Protein AF-0000000086155262 (afdb_homodimer)

Radius of gyration: 18.64 Å; Cα contacts (8 Å, |Δi|>4): 523; chains: 2; bounding box: 41×51×42 Å

Solvent-accessible surface area (backbone atoms only — not comparable to full-atom values): 15530 Å² total; per-residue (Å²): 62,36,26,36,41,38,32,23,39,84,77,38,20,50,75,43,76,45,72,49,31,71,72,58,50,71,67,54,46,50,51,48,52,52,50,52,36,52,50,43,66,73,68,49,72,56,64,44,75,50,79,75,46,81,91,37,71,77,35,39,32,35,34,39,60,44,80,48,29,36,42,35,43,30,17,24,84,76,31,45,65,69,54,48,49,55,51,48,54,52,48,46,55,50,47,36,62,60,28,72,68,38,51,35,68,69,38,43,50,68,31,31,59,36,47,54,44,34,53,57,58,34,43,43,88,21,32,81,41,92,58,56,65,67,57,37,53,62,56,28,36,70,38,60,55,70,83,119,65,36,27,34,42,38,32,24,40,85,82,42,25,50,74,42,78,46,72,50,31,70,72,59,50,71,68,54,47,51,53,48,52,53,50,53,36,50,52,43,65,71,69,50,68,58,63,44,74,51,77,75,44,79,92,37,71,76,35,38,34,36,34,39,61,43,81,48,30,35,41,35,43,30,18,24,83,75,32,48,66,68,55,48,49,54,51,49,52,52,48,48,55,50,48,35,60,62,28,71,68,38,52,36,69,70,37,44,51,69,32,30,59,46,47,54,44,35,54,56,60,34,44,43,88,21,33,83,42,92,59,56,66,69,57,39,53,50,54,43,57,47,28,51,42,67,79,122

pLDDT: mean 81.91, std 14.62, range [27.64, 96.5]

Secondary structure (DSSP, 8-state):
-EEEEEEE-TT--EEEEEE-SSPPPHHHHHHHHHHHHHHHHHTTS-SEEE---TTSTT-EEEEEEETTEEEEEEE-TTS-HHHHHHHHHHHHHHHHHHTTT--SHHHHHHTHHHHHHHHHHHEETTEE----HHHHHHHHS-B-----/-EEEEEEE-TT--EEEEEE-SSPPPHHHHHHHHHHHHHHHHHTTS-SEEE---GGGTT-EEEEEEETTEEEEEEE-TTS-HHHHHHHHHHHHHHHHHHTTT--SHHHHHHTHHHHHHHHHHHEETTEE----HHHHHHHHH--S----

Structure (mmCIF, N/CA/C/O backbone):
data_AF-0000000086155262-model_v1
#
loop_
_entity.id
_entity.type
_entity.pdbx_description
1 polymer 'Coatomer subunit zeta'
#
loop_
_atom_site.group_PDB
_atom_site.id
_atom_site.type_symbol
_atom_site.label_atom_id
_atom_site.label_alt_id
_atom_site.label_comp_id
_atom_site.label_asym_id
_atom_site.label_entity_id
_atom_site.label_seq_id
_atom_site.pdbx_PDB_ins_code
_atom_site.Cartn_x
_atom_site.Cartn_y
_atom_site.Cartn_z
_atom_site.occupancy
_atom_site.B_iso_or_equiv
_atom_site.auth_seq_id
_atom_site.auth_comp_id
_atom_site.auth_asym_id
_atom_site.auth_atom_id
_atom_site.pdbx_PDB_model_num
ATOM 1 N N . MET A 1 1 ? -3.311 17.062 -8.156 1 89.38 1 MET A N 1
ATOM 2 C CA . MET A 1 1 ? -3.256 15.648 -7.824 1 89.38 1 MET A CA 1
ATOM 3 C C . MET A 1 1 ? -2.611 15.438 -6.461 1 89.38 1 MET A C 1
ATOM 5 O O . MET A 1 1 ? -1.803 16.25 -6.016 1 89.38 1 MET A O 1
ATOM 9 N N . LEU A 1 2 ? -3.084 14.414 -5.805 1 91.94 2 LEU A N 1
ATOM 10 C CA . LEU A 1 2 ? -2.477 14.031 -4.531 1 91.94 2 LEU A CA 1
ATOM 11 C C . LEU A 1 2 ? -1.115 13.383 -4.758 1 91.94 2 LEU A C 1
ATOM 13 O O . LEU A 1 2 ? -0.952 12.57 -5.672 1 91.94 2 LEU A O 1
ATOM 17 N N . HIS A 1 3 ? -0.248 13.836 -3.951 1 91.25 3 HIS A N 1
ATOM 18 C CA . HIS A 1 3 ? 1.111 13.336 -4.109 1 91.25 3 HIS A CA 1
ATOM 19 C C . HIS A 1 3 ? 1.396 12.195 -3.137 1 91.25 3 HIS A C 1
ATOM 21 O O . HIS A 1 3 ? 1.878 11.141 -3.539 1 91.25 3 HIS A O 1
ATOM 27 N N . SER A 1 4 ? 1.096 12.508 -1.86 1 92.44 4 SER A N 1
ATOM 28 C CA . SER A 1 4 ? 1.526 11.484 -0.91 1 92.44 4 SER A CA 1
ATOM 29 C C . SER A 1 4 ? 0.771 11.602 0.409 1 92.44 4 SER A C 1
ATOM 31 O O . SER A 1 4 ? 0.263 12.68 0.745 1 92.44 4 SER A O 1
ATOM 33 N N . LEU A 1 5 ? 0.628 10.484 1.105 1 94.62 5 LEU A N 1
ATOM 34 C CA . LEU A 1 5 ? 0.21 10.359 2.498 1 94.62 5 LEU A CA 1
ATOM 35 C C . LEU A 1 5 ? 1.292 9.688 3.334 1 94.62 5 LEU A C 1
ATOM 37 O O . LEU A 1 5 ? 1.704 8.562 3.033 1 94.62 5 LEU A O 1
ATOM 41 N N . VAL A 1 6 ? 1.793 10.438 4.359 1 93.12 6 VAL A N 1
ATOM 42 C CA . VAL A 1 6 ? 2.857 9.898 5.199 1 93.12 6 VAL A CA 1
ATOM 43 C C . VAL A 1 6 ? 2.451 9.992 6.668 1 93.12 6 VAL A C 1
ATOM 45 O O . VAL A 1 6 ? 1.92 11.008 7.113 1 93.12 6 VAL A O 1
ATOM 48 N N . VAL A 1 7 ? 2.627 8.914 7.375 1 93.94 7 VAL A N 1
ATOM 49 C CA . VAL A 1 7 ? 2.342 8.875 8.805 1 93.94 7 VAL A CA 1
ATOM 50 C C . VAL A 1 7 ? 3.635 8.648 9.586 1 93.94 7 VAL A C 1
ATOM 52 O O . VAL A 1 7 ? 4.367 7.695 9.32 1 93.94 7 VAL A O 1
ATOM 55 N N . LEU A 1 8 ? 3.842 9.555 10.508 1 91.31 8 LEU A N 1
ATOM 56 C CA . LEU A 1 8 ? 5.027 9.484 11.359 1 91.31 8 LEU A CA 1
ATOM 57 C C . LEU A 1 8 ? 4.645 9.242 12.812 1 91.31 8 LEU A C 1
ATOM 59 O O . LEU A 1 8 ? 3.572 9.656 13.25 1 91.31 8 LEU A O 1
ATOM 63 N N . ASN A 1 9 ? 5.508 8.547 13.492 1 91 9 ASN A N 1
ATOM 64 C CA . ASN A 1 9 ? 5.344 8.5 14.938 1 91 9 ASN A CA 1
ATOM 65 C C . ASN A 1 9 ? 6.055 9.664 15.625 1 91 9 ASN A C 1
ATOM 67 O O . ASN A 1 9 ? 6.586 10.547 14.961 1 91 9 ASN A O 1
ATOM 71 N N . ASP A 1 10 ? 5.984 9.672 16.953 1 85.5 10 ASP A N 1
ATOM 72 C CA . ASP A 1 10 ? 6.535 10.781 17.734 1 85.5 10 ASP A CA 1
ATOM 73 C C . ASP A 1 10 ? 8.047 10.883 17.547 1 85.5 10 ASP A C 1
ATOM 75 O O . ASP A 1 10 ? 8.625 11.961 17.703 1 85.5 10 ASP A O 1
ATOM 79 N N . ASP A 1 11 ? 8.664 9.805 17.219 1 84.88 11 ASP A N 1
ATOM 80 C CA . ASP A 1 11 ? 10.102 9.781 17 1 84.88 11 ASP A CA 1
ATOM 81 C C . ASP A 1 11 ? 10.445 10.125 15.547 1 84.88 11 ASP A C 1
ATOM 83 O O . ASP A 1 11 ? 11.609 10.047 15.148 1 84.88 11 ASP A O 1
ATOM 87 N N . GLN A 1 12 ? 9.461 10.414 14.703 1 83.12 12 GLN A N 1
ATOM 88 C CA . GLN A 1 12 ? 9.586 10.867 13.32 1 83.12 12 GLN A CA 1
ATOM 89 C C . GLN A 1 12 ? 9.992 9.727 12.398 1 83.12 12 GLN A C 1
ATOM 91 O O . GLN A 1 12 ? 10.633 9.953 11.375 1 83.12 12 GLN A O 1
ATOM 96 N N . TYR A 1 13 ? 9.68 8.547 12.914 1 86.25 13 TYR A N 1
ATOM 97 C CA . TYR A 1 13 ? 9.805 7.402 12.016 1 86.25 13 TYR A CA 1
ATOM 98 C C . TYR A 1 13 ? 8.586 7.289 11.109 1 86.25 13 TYR A C 1
ATOM 100 O O . TYR A 1 13 ? 7.453 7.488 11.547 1 86.25 13 TYR A O 1
ATOM 108 N N . VAL A 1 14 ? 8.953 6.949 9.844 1 90.12 14 VAL A N 1
ATOM 109 C CA . VAL A 1 14 ? 7.863 6.762 8.891 1 90.12 14 VAL A CA 1
ATOM 110 C C . VAL A 1 14 ? 7.18 5.418 9.148 1 90.12 14 VAL A C 1
ATOM 112 O O . VAL A 1 14 ? 7.809 4.363 9.031 1 90.12 14 VAL A O 1
ATOM 115 N N . LEU A 1 15 ? 5.902 5.449 9.508 1 92.06 15 LEU A N 1
ATOM 116 C CA . LEU A 1 15 ? 5.145 4.23 9.766 1 92.06 15 LEU A CA 1
ATOM 117 C C . LEU A 1 15 ? 4.387 3.787 8.523 1 92.06 15 LEU A C 1
ATOM 119 O O . LEU A 1 15 ? 4.191 2.588 8.305 1 92.06 15 LEU A O 1
ATOM 123 N N . LEU A 1 16 ? 3.979 4.684 7.773 1 93.25 16 LEU A N 1
ATOM 124 C CA . LEU A 1 16 ? 3.199 4.449 6.566 1 93.25 16 LEU A CA 1
ATOM 125 C C . LEU A 1 16 ? 3.459 5.535 5.527 1 93.25 16 LEU A C 1
ATOM 127 O O . LEU A 1 16 ? 3.5 6.723 5.863 1 93.25 16 LEU A O 1
ATOM 131 N N . ALA A 1 17 ? 3.748 5.105 4.344 1 91.88 17 ALA A N 1
ATOM 132 C CA . ALA A 1 17 ? 3.93 6.047 3.242 1 91.88 17 ALA A CA 1
ATOM 133 C C . ALA A 1 17 ? 3.232 5.555 1.977 1 91.88 17 ALA A C 1
ATOM 135 O O . ALA A 1 17 ? 3.453 4.422 1.538 1 91.88 17 ALA A O 1
ATOM 136 N N . ARG A 1 18 ? 2.355 6.352 1.531 1 91.25 18 ARG A N 1
ATOM 137 C CA . ARG A 1 18 ? 1.71 6.09 0.249 1 91.25 18 ARG A CA 1
ATOM 138 C C . ARG A 1 18 ? 1.994 7.215 -0.744 1 91.25 18 ARG A C 1
ATOM 140 O O . ARG A 1 18 ? 1.817 8.391 -0.425 1 91.25 18 ARG A O 1
ATOM 147 N N . TYR A 1 19 ? 2.457 6.789 -1.881 1 89.38 19 TYR A N 1
ATOM 148 C CA . TYR A 1 19 ? 2.723 7.738 -2.959 1 89.38 19 TYR A CA 1
ATOM 149 C C . TYR A 1 19 ? 1.765 7.52 -4.121 1 89.38 19 TYR A C 1
ATOM 151 O O . TYR A 1 19 ? 1.661 6.41 -4.652 1 89.38 19 TYR A O 1
ATOM 159 N N . PHE A 1 20 ? 1.124 8.602 -4.598 1 89.38 20 PHE A N 1
ATOM 160 C CA . PHE A 1 20 ? 0.053 8.484 -5.582 1 89.38 20 PHE A CA 1
ATOM 161 C C . PHE A 1 20 ? 0.509 8.992 -6.945 1 89.38 20 PHE A C 1
ATOM 163 O O . PHE A 1 20 ? 0.807 8.203 -7.84 1 89.38 20 PHE A O 1
ATOM 170 N N . GLN A 1 21 ? 0.527 10.281 -7.141 1 82.38 21 GLN A N 1
ATOM 171 C CA . GLN A 1 21 ? 0.986 10.836 -8.414 1 82.38 21 GLN A CA 1
ATOM 172 C C . GLN A 1 21 ? 1.817 12.102 -8.195 1 82.38 21 GLN A C 1
ATOM 174 O O . GLN A 1 21 ? 1.448 12.961 -7.391 1 82.38 21 GLN A O 1
ATOM 179 N N . PRO A 1 22 ? 2.76 12.219 -8.82 1 80.88 22 PRO A N 1
ATOM 180 C CA . PRO A 1 22 ? 3.432 11.25 -9.688 1 80.88 22 PRO A CA 1
ATOM 181 C C . PRO A 1 22 ? 4.129 10.133 -8.906 1 80.88 22 PRO A C 1
ATOM 183 O O . PRO A 1 22 ? 4.461 10.32 -7.73 1 80.88 22 PRO A O 1
ATOM 186 N N . GLN A 1 23 ? 4.309 9.008 -9.539 1 80.88 23 GLN A N 1
ATOM 187 C CA . GLN A 1 23 ? 5.094 7.945 -8.922 1 80.88 23 GLN A CA 1
ATOM 188 C C . GLN A 1 23 ? 6.559 8.344 -8.797 1 80.88 23 GLN A C 1
ATOM 190 O O . GLN A 1 23 ? 7.145 8.891 -9.734 1 80.88 23 GLN A O 1
ATOM 195 N N . LEU A 1 24 ? 7.125 8.133 -7.641 1 81.5 24 LEU A N 1
ATOM 196 C CA . LEU A 1 24 ? 8.508 8.508 -7.359 1 81.5 24 LEU A CA 1
ATOM 197 C C . LEU A 1 24 ? 9.43 7.301 -7.461 1 81.5 24 LEU A C 1
ATOM 199 O O . LEU A 1 24 ? 8.992 6.164 -7.266 1 81.5 24 LEU A O 1
ATOM 203 N N . THR A 1 25 ? 10.594 7.672 -7.84 1 83.88 25 THR A N 1
ATOM 204 C CA . THR A 1 25 ? 11.625 6.648 -7.703 1 83.88 25 THR A CA 1
ATOM 205 C C . THR A 1 25 ? 11.906 6.355 -6.234 1 83.88 25 THR A C 1
ATOM 207 O O . THR A 1 25 ? 11.523 7.133 -5.355 1 83.88 25 THR A O 1
ATOM 210 N N . LEU A 1 26 ? 12.547 5.25 -6.02 1 81.25 26 LEU A N 1
ATOM 211 C CA . LEU A 1 26 ? 12.875 4.871 -4.648 1 81.25 26 LEU A CA 1
ATOM 212 C C . LEU A 1 26 ? 13.75 5.93 -3.986 1 81.25 26 LEU A C 1
ATOM 214 O O . LEU A 1 26 ? 13.531 6.289 -2.828 1 81.25 26 LEU A O 1
ATOM 218 N N . ASP A 1 27 ? 14.656 6.398 -4.801 1 82.38 27 ASP A N 1
ATOM 219 C CA . ASP A 1 27 ? 15.555 7.422 -4.273 1 82.38 27 ASP A CA 1
ATOM 220 C C . ASP A 1 27 ? 14.789 8.703 -3.943 1 82.38 27 ASP A C 1
ATOM 222 O O . ASP A 1 27 ? 15.008 9.312 -2.895 1 82.38 27 ASP A O 1
ATOM 226 N N . ALA A 1 28 ? 13.906 9.078 -4.781 1 84.19 28 ALA A N 1
ATOM 227 C CA . ALA A 1 28 ? 13.109 10.289 -4.574 1 84.19 28 ALA A CA 1
ATOM 228 C C . ALA A 1 28 ? 12.188 10.133 -3.367 1 84.19 28 ALA A C 1
ATOM 230 O O . ALA A 1 28 ? 11.969 11.094 -2.621 1 84.19 28 ALA A O 1
ATOM 231 N N . ARG A 1 29 ? 11.656 8.93 -3.197 1 84.56 29 ARG A N 1
ATOM 232 C CA . ARG A 1 29 ? 10.805 8.648 -2.045 1 84.56 29 ARG A CA 1
ATOM 233 C C . ARG A 1 29 ? 11.578 8.828 -0.74 1 84.56 29 ARG A C 1
ATOM 235 O O . ARG A 1 29 ? 11.086 9.469 0.191 1 84.56 29 ARG A O 1
ATOM 242 N N . ARG A 1 30 ? 12.734 8.352 -0.757 1 82.62 30 ARG A N 1
ATOM 243 C CA . ARG A 1 30 ? 13.562 8.414 0.442 1 82.62 30 ARG A CA 1
ATOM 244 C C . ARG A 1 30 ? 13.945 9.859 0.766 1 82.62 30 ARG A C 1
ATOM 246 O O . ARG A 1 30 ? 13.938 10.258 1.931 1 82.62 30 ARG A O 1
ATOM 253 N N . GLN A 1 31 ? 14.289 10.531 -0.228 1 84.81 31 GLN A N 1
ATOM 254 C CA . GLN A 1 31 ? 14.625 11.938 -0.043 1 84.81 31 GLN A CA 1
ATOM 255 C C . GLN A 1 31 ? 13.43 12.727 0.483 1 84.81 31 GLN A C 1
ATOM 257 O O . GLN A 1 31 ? 13.578 13.562 1.38 1 84.81 31 GLN A O 1
ATOM 262 N N . PHE A 1 32 ? 12.359 12.391 -0.074 1 85.88 32 PHE A N 1
ATOM 263 C CA . PHE A 1 32 ? 11.141 13.078 0.337 1 85.88 32 PHE A CA 1
ATOM 264 C C . PHE A 1 32 ? 10.82 12.781 1.799 1 85.88 32 PHE A C 1
ATOM 266 O O . PHE A 1 32 ? 10.555 13.703 2.576 1 85.88 32 PHE A O 1
ATOM 273 N N . GLU A 1 33 ? 10.891 11.57 2.203 1 84.75 33 GLU A N 1
ATOM 274 C CA . GLU A 1 33 ? 10.594 11.156 3.572 1 84.75 33 GLU A CA 1
ATOM 275 C C . GLU A 1 33 ? 11.57 11.789 4.562 1 84.75 33 GLU A C 1
ATOM 277 O O . GLU A 1 33 ? 11.164 12.242 5.637 1 84.75 33 GLU A O 1
ATOM 282 N N . THR A 1 34 ? 12.773 11.773 4.152 1 82.25 34 THR A N 1
ATOM 283 C CA . THR A 1 34 ? 13.805 12.375 4.992 1 82.25 34 THR A CA 1
ATOM 284 C C . THR A 1 34 ? 13.547 13.867 5.188 1 82.25 34 THR A C 1
ATOM 286 O O . THR A 1 34 ? 13.672 14.383 6.297 1 82.25 34 THR A O 1
ATOM 289 N N . HIS A 1 35 ? 13.18 14.484 4.191 1 83.62 35 HIS A N 1
ATOM 290 C CA . HIS A 1 35 ? 12.891 15.914 4.254 1 83.62 35 HIS A CA 1
ATOM 291 C C . HIS A 1 35 ? 11.672 16.188 5.125 1 83.62 35 HIS A C 1
ATOM 293 O O . HIS A 1 35 ? 11.672 17.125 5.926 1 83.62 35 HIS A O 1
ATOM 299 N N . LEU A 1 36 ? 10.648 15.367 4.992 1 82.62 36 LEU A N 1
ATOM 300 C CA . LEU A 1 36 ? 9.438 15.531 5.797 1 82.62 36 LEU A CA 1
ATOM 301 C C . LEU A 1 36 ? 9.75 15.367 7.281 1 82.62 36 LEU A C 1
ATOM 303 O O . LEU A 1 36 ? 9.289 16.156 8.109 1 82.62 36 LEU A O 1
ATOM 307 N N . ALA A 1 37 ? 10.555 14.391 7.566 1 80.56 37 ALA A N 1
ATOM 308 C CA . ALA A 1 37 ? 10.93 14.141 8.953 1 80.56 37 ALA A CA 1
ATOM 309 C C . ALA A 1 37 ? 11.703 15.328 9.531 1 80.56 37 ALA A C 1
ATOM 311 O O . ALA A 1 37 ? 11.477 15.734 10.672 1 80.56 37 ALA A O 1
ATOM 312 N N . ARG A 1 38 ? 12.539 15.836 8.734 1 80 38 ARG A N 1
ATOM 313 C CA . ARG A 1 38 ? 13.352 16.969 9.156 1 80 38 ARG A CA 1
ATOM 314 C C . ARG A 1 38 ? 12.477 18.188 9.43 1 80 38 ARG A C 1
ATOM 316 O O . ARG A 1 38 ? 12.648 18.875 10.453 1 80 38 ARG A O 1
ATOM 323 N N . VAL A 1 39 ? 11.594 18.453 8.594 1 78.88 39 VAL A N 1
ATOM 324 C CA . VAL A 1 39 ? 10.719 19.609 8.711 1 78.88 39 VAL A CA 1
ATOM 325 C C . VAL A 1 39 ? 9.836 19.469 9.953 1 7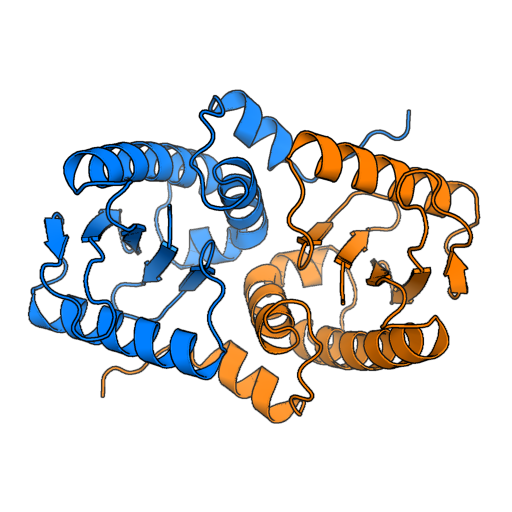8.88 39 VAL A C 1
ATOM 327 O O . VAL A 1 39 ? 9.594 20.453 10.664 1 78.88 39 VAL A O 1
ATOM 330 N N . CYS A 1 40 ? 9.352 18.297 10.203 1 80.62 40 CYS A N 1
ATOM 331 C CA . CYS A 1 40 ? 8.477 18.047 11.344 1 80.62 40 CYS A CA 1
ATOM 332 C C . CYS A 1 40 ? 9.25 18.172 12.656 1 80.62 40 CYS A C 1
ATOM 334 O O . CYS A 1 40 ? 8.688 18.578 13.672 1 80.62 40 CYS A O 1
ATOM 336 N N . THR A 1 41 ? 10.492 17.797 12.57 1 77.75 41 THR A N 1
ATOM 337 C CA . THR A 1 41 ? 11.336 17.922 13.758 1 77.75 41 THR A CA 1
ATOM 338 C C . THR A 1 41 ? 11.617 19.391 14.062 1 77.75 41 THR A C 1
ATOM 340 O O . THR A 1 41 ? 11.641 19.797 15.227 1 77.75 41 THR A O 1
ATOM 343 N N . GLN A 1 42 ? 11.812 20.188 13.062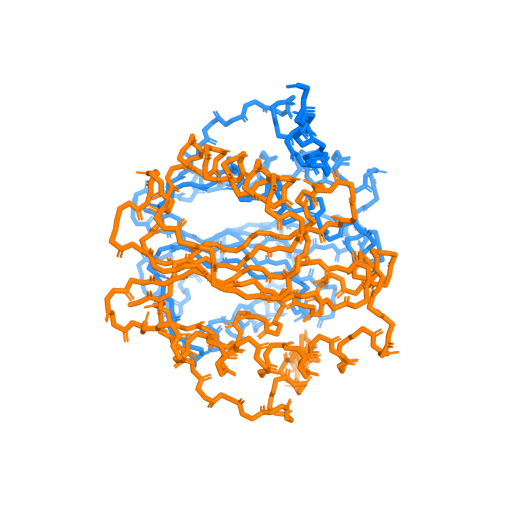 1 76.12 42 GLN A N 1
ATOM 344 C CA . GLN A 1 42 ? 12.203 21.578 13.211 1 76.12 42 GLN A CA 1
ATOM 345 C C . GLN A 1 42 ? 11.008 22.453 13.578 1 76.12 42 GLN A C 1
ATOM 347 O O . GLN A 1 42 ? 11.141 23.391 14.375 1 76.12 42 GLN A O 1
ATOM 352 N N . HIS A 1 43 ? 9.883 22.297 12.938 1 69.75 43 HIS A N 1
ATOM 353 C CA . HIS A 1 43 ? 8.75 23.188 13.117 1 69.75 43 HIS A CA 1
ATOM 354 C C . HIS A 1 43 ? 7.836 22.703 14.234 1 69.75 43 HIS A C 1
ATOM 356 O O . HIS A 1 43 ? 6.809 23.312 14.523 1 69.75 43 HIS A O 1
ATOM 362 N N . GLY A 1 44 ? 8.281 21.859 15.016 1 58.59 44 GLY A N 1
ATOM 363 C CA . GLY A 1 44 ? 7.547 21.453 16.203 1 58.59 44 GLY A CA 1
ATOM 364 C C . GLY A 1 44 ? 6.195 20.844 15.891 1 58.59 44 GLY A C 1
ATOM 365 O O . GLY A 1 44 ? 5.227 21.562 15.625 1 58.59 44 GLY A O 1
ATOM 366 N N . GLY A 1 45 ? 6.02 19.609 15.688 1 58.44 45 GLY A N 1
ATOM 367 C CA . GLY A 1 45 ? 4.938 18.641 15.672 1 58.44 45 GLY A CA 1
ATOM 368 C C . GLY A 1 45 ? 3.57 19.266 15.516 1 58.44 45 GLY A C 1
ATOM 369 O O . GLY A 1 45 ? 2.549 18.625 15.781 1 58.44 45 GLY A O 1
ATOM 370 N N . GLY A 1 46 ? 3.461 20.609 15.352 1 62.16 46 GLY A N 1
ATOM 371 C CA . GLY A 1 46 ? 2.115 21.172 15.367 1 62.16 46 GLY A CA 1
ATOM 372 C C . GLY A 1 46 ? 1.321 20.844 14.117 1 62.16 46 GLY A C 1
ATOM 373 O O . GLY A 1 46 ? 1.799 20.125 13.242 1 62.16 46 GLY A O 1
ATOM 374 N N . SER A 1 47 ? -0.008 20.922 14.281 1 68.38 47 SER A N 1
ATOM 375 C CA . SER A 1 47 ? -0.939 20.875 13.156 1 68.38 47 SER A CA 1
ATOM 376 C C . SER A 1 47 ? -0.841 22.141 12.312 1 68.38 47 SER A C 1
ATOM 378 O O . SER A 1 47 ? -0.589 23.234 12.844 1 68.38 47 SER A O 1
ATOM 380 N N . GLY A 1 48 ? -0.687 21.984 11.07 1 76.69 48 GLY A N 1
ATOM 381 C CA . GLY A 1 48 ? -0.674 23.141 10.188 1 76.69 48 GLY A CA 1
ATOM 382 C C . GLY A 1 48 ? -0.082 22.844 8.82 1 76.69 48 GLY A C 1
ATOM 383 O O . GLY A 1 48 ? -0.154 21.719 8.344 1 76.69 48 GLY A O 1
ATOM 384 N N . VAL A 1 49 ? 0.256 23.969 8.094 1 69.81 49 VAL A N 1
ATOM 385 C CA . VAL A 1 49 ? 0.806 23.906 6.738 1 69.81 49 VAL A CA 1
ATOM 386 C C . VAL A 1 49 ? 2.332 23.922 6.801 1 69.81 49 VAL A C 1
ATOM 388 O O . VAL A 1 49 ? 2.924 24.672 7.578 1 69.81 49 VAL A O 1
ATOM 391 N N . VAL A 1 50 ? 2.863 22.828 6.23 1 67.31 50 VAL A N 1
ATOM 392 C CA . VAL A 1 50 ? 4.312 22.828 6.078 1 67.31 50 VAL A CA 1
ATOM 393 C C . VAL A 1 50 ? 4.699 23.547 4.785 1 67.31 50 VAL A C 1
ATOM 395 O O . VAL A 1 50 ? 4.312 23.125 3.695 1 67.31 50 VAL A O 1
ATOM 398 N N . ASP A 1 51 ? 5.008 24.781 4.902 1 60.03 51 ASP A N 1
ATOM 399 C CA . ASP A 1 51 ? 5.414 25.578 3.754 1 60.03 51 ASP A CA 1
ATOM 400 C C . ASP A 1 51 ? 6.805 25.188 3.27 1 60.03 51 ASP A C 1
ATOM 402 O O . ASP A 1 51 ? 7.688 24.875 4.074 1 60.03 51 ASP A O 1
ATOM 406 N N . GLN A 1 52 ? 6.953 25.172 1.762 1 57.47 52 GLN A N 1
ATOM 407 C CA . GLN A 1 52 ? 8.172 25.203 0.965 1 57.47 52 GLN A CA 1
ATOM 408 C C . GLN A 1 52 ? 8.977 23.922 1.137 1 57.47 52 GLN A C 1
ATOM 410 O O . GLN A 1 52 ? 9.992 23.906 1.835 1 57.47 52 GLN A O 1
ATOM 415 N N . LEU A 1 53 ? 8.438 22.688 0.961 1 61.34 53 LEU A N 1
ATOM 416 C CA . LEU A 1 53 ? 9.375 21.562 0.877 1 61.34 53 LEU A CA 1
ATOM 417 C C . LEU A 1 53 ? 10.328 21.734 -0.294 1 61.34 53 LEU A C 1
ATOM 419 O O . LEU A 1 53 ? 9.898 21.984 -1.424 1 61.34 53 LEU A O 1
ATOM 423 N N . LEU A 1 54 ? 11.562 21.984 -0.007 1 56.66 54 LEU A N 1
ATOM 424 C CA . LEU A 1 54 ? 12.586 22.219 -1.019 1 56.66 54 LEU A CA 1
ATOM 425 C C . LEU A 1 54 ? 12.492 21.188 -2.133 1 56.66 54 LEU A C 1
ATOM 427 O O . LEU A 1 54 ? 12.68 21.5 -3.307 1 56.66 54 LEU A O 1
ATOM 431 N N . CYS A 1 55 ? 12.305 19.969 -1.775 1 56.31 55 CYS A N 1
ATOM 432 C CA . CYS A 1 55 ? 12.367 18.875 -2.73 1 56.31 55 CYS A CA 1
ATOM 433 C C . CYS A 1 55 ? 11.07 18.766 -3.525 1 56.31 55 CYS A C 1
ATOM 435 O O . CYS A 1 55 ? 10.992 18.016 -4.492 1 56.31 55 CYS A O 1
ATOM 437 N N . CYS A 1 56 ? 10.164 19.5 -3.098 1 63.66 56 CYS A N 1
ATOM 438 C CA . CYS A 1 56 ? 8.844 19.406 -3.711 1 63.66 56 CYS A CA 1
ATOM 439 C C . CYS A 1 56 ? 8.312 20.781 -4.074 1 63.66 56 CYS A C 1
ATOM 441 O O . CYS A 1 56 ? 7.328 21.25 -3.498 1 63.66 56 CYS A O 1
ATOM 443 N N . GLU A 1 57 ? 9.055 21.219 -4.926 1 66.94 57 GLU A N 1
ATOM 444 C CA . GLU A 1 57 ? 8.594 22.547 -5.352 1 66.94 57 GLU A CA 1
ATOM 445 C C . GLU A 1 57 ? 7.172 22.484 -5.895 1 66.94 57 GLU A C 1
ATOM 447 O O . GLU A 1 57 ? 6.77 21.469 -6.48 1 66.94 57 GLU A O 1
ATOM 452 N N . ASN A 1 58 ? 6.414 23.344 -5.57 1 75.25 58 ASN A N 1
ATOM 453 C CA . ASN A 1 58 ? 5.059 23.547 -6.074 1 75.25 58 ASN A CA 1
ATOM 454 C C . ASN A 1 58 ? 4.082 22.531 -5.469 1 75.25 58 ASN A C 1
ATOM 456 O O . ASN A 1 58 ? 3.145 22.094 -6.137 1 75.25 58 ASN A O 1
ATOM 460 N N . GLN A 1 59 ? 4.57 22.016 -4.32 1 81.5 59 GLN A N 1
ATOM 461 C CA . GLN A 1 59 ? 3.654 21.141 -3.613 1 81.5 59 GLN A CA 1
ATOM 462 C C . GLN A 1 59 ? 3.264 21.719 -2.256 1 81.5 59 GLN A C 1
ATOM 464 O O . GLN A 1 59 ? 4.051 22.422 -1.63 1 81.5 59 GLN A O 1
ATOM 469 N N . PHE A 1 60 ? 2.047 21.562 -1.959 1 87.12 60 PHE A N 1
ATOM 470 C CA . PHE A 1 60 ? 1.577 21.891 -0.617 1 87.12 60 PHE A CA 1
ATOM 471 C C . PHE A 1 60 ? 1.613 20.672 0.283 1 87.12 60 PHE A C 1
ATOM 473 O O . PHE A 1 60 ? 1.295 19.562 -0.155 1 87.12 60 PHE A O 1
ATOM 480 N N . VAL A 1 61 ? 2.066 20.891 1.511 1 90.38 61 VAL A N 1
ATOM 481 C CA . VAL A 1 61 ? 2.059 19.812 2.498 1 90.38 61 VAL A CA 1
ATOM 482 C C . VAL A 1 61 ? 1.329 20.266 3.758 1 90.38 61 VAL A C 1
ATOM 484 O O . VAL A 1 61 ? 1.659 21.312 4.328 1 90.38 61 VAL A O 1
ATOM 487 N N . VAL A 1 62 ? 0.35 19.578 4.145 1 91.44 62 VAL A N 1
ATOM 488 C CA . VAL A 1 62 ? -0.365 19.859 5.383 1 91.44 62 VAL A CA 1
ATOM 489 C C . VAL A 1 62 ? -0.104 18.75 6.395 1 91.44 62 VAL A C 1
ATOM 491 O O . VAL A 1 62 ? -0.006 17.562 6.027 1 91.44 62 VAL A O 1
ATOM 494 N N . VAL A 1 63 ? -0.013 19.141 7.605 1 92.19 63 VAL A N 1
ATOM 495 C CA . VAL A 1 63 ? 0.314 18.203 8.672 1 92.19 63 VAL A CA 1
ATOM 496 C C . VAL A 1 63 ? -0.721 18.297 9.789 1 92.19 63 VAL A C 1
ATOM 498 O O . VAL A 1 63 ? -1.193 19.391 10.109 1 92.19 63 VAL A O 1
ATOM 501 N N . ARG A 1 64 ? -1.063 17.141 10.352 1 92 64 ARG A N 1
ATOM 502 C CA . ARG A 1 64 ? -1.983 17.094 11.477 1 92 64 ARG A CA 1
ATOM 503 C C . ARG A 1 64 ? -1.517 16.078 12.516 1 92 64 ARG A C 1
ATOM 505 O O . ARG A 1 64 ? -1.166 14.945 12.18 1 92 64 ARG A O 1
ATOM 512 N N . GLN A 1 65 ? -1.519 16.594 13.719 1 92.56 65 GLN A N 1
ATOM 513 C CA . GLN A 1 65 ? -1.263 15.688 14.844 1 92.56 65 GLN A CA 1
ATOM 514 C C . GLN A 1 65 ? -2.52 14.906 15.219 1 92.56 65 GLN A C 1
ATOM 516 O O . GLN A 1 65 ? -3.578 15.5 15.445 1 92.56 65 GLN A O 1
ATOM 521 N N . MET A 1 66 ? -2.402 13.539 15.266 1 94 66 MET A N 1
ATOM 522 C CA . MET A 1 66 ? -3.484 12.641 15.648 1 94 66 MET A CA 1
ATOM 523 C C . MET A 1 66 ? -3.027 11.664 16.719 1 94 66 MET A C 1
ATOM 525 O O . MET A 1 66 ? -2.498 10.594 16.422 1 94 66 MET A O 1
ATOM 529 N N . GLY A 1 67 ? -3.275 11.984 17.984 1 93.5 67 GLY A N 1
ATOM 530 C CA . GLY A 1 67 ? -2.674 11.18 19.031 1 93.5 67 GLY A CA 1
ATOM 531 C C . GLY A 1 67 ? -1.158 11.156 18.984 1 93.5 67 GLY A C 1
ATOM 532 O O . GLY A 1 67 ? -0.516 12.203 18.953 1 93.5 67 GLY A O 1
ATOM 533 N N . GLU A 1 68 ? -0.616 9.984 18.859 1 92.5 68 GLU A N 1
ATOM 534 C CA . GLU A 1 68 ? 0.835 9.844 18.781 1 92.5 68 GLU A CA 1
ATOM 535 C C . GLU A 1 68 ? 1.318 9.906 17.344 1 92.5 68 GLU A C 1
ATOM 537 O O . GLU A 1 68 ? 2.521 9.844 17.078 1 92.5 68 GLU A O 1
ATOM 542 N N . LEU A 1 69 ? 0.39 10.047 16.469 1 94.31 69 LEU A N 1
ATOM 543 C CA . LEU A 1 69 ? 0.734 9.977 15.062 1 94.31 69 LEU A CA 1
ATOM 544 C C . LEU A 1 69 ? 0.701 11.359 14.422 1 94.31 69 LEU A C 1
ATOM 546 O O . LEU A 1 69 ? -0.152 12.18 14.758 1 94.31 69 LEU A O 1
ATOM 550 N N . ARG A 1 70 ? 1.627 11.578 13.602 1 92.88 70 ARG A N 1
ATOM 551 C CA . ARG A 1 70 ? 1.615 12.75 12.734 1 92.88 70 ARG A CA 1
ATOM 552 C C . ARG A 1 70 ? 1.316 12.359 11.289 1 92.88 70 ARG A C 1
ATOM 554 O O . ARG A 1 70 ? 2.002 11.516 10.711 1 92.88 70 ARG A O 1
ATOM 561 N N . VAL A 1 71 ? 0.285 12.953 10.734 1 94.62 71 VAL A N 1
ATOM 562 C CA . VAL A 1 71 ? -0.149 12.586 9.391 1 94.62 71 VAL A CA 1
ATOM 563 C C . VAL A 1 71 ? 0.076 13.758 8.438 1 94.62 71 VAL A C 1
ATOM 565 O O . VAL A 1 71 ? -0.347 14.883 8.719 1 94.62 71 VAL A O 1
ATOM 568 N N . LEU A 1 72 ? 0.827 13.469 7.398 1 93.19 72 LEU A N 1
ATOM 569 C CA . LEU A 1 72 ? 1.148 14.477 6.398 1 93.19 72 LEU A CA 1
ATOM 570 C C . LEU A 1 72 ? 0.492 14.141 5.062 1 93.19 72 LEU A C 1
ATOM 572 O O . LEU A 1 72 ? 0.537 12.992 4.613 1 93.19 72 LEU A O 1
ATOM 576 N N . LEU A 1 73 ? -0.137 15.086 4.477 1 93.5 73 LEU A N 1
ATOM 577 C CA . LEU A 1 73 ? -0.748 14.977 3.158 1 93.5 73 LEU A CA 1
ATOM 578 C C . LEU A 1 73 ? -0.182 16.031 2.209 1 93.5 73 LEU A C 1
ATOM 580 O O . LEU A 1 73 ? -0.115 17.219 2.553 1 93.5 73 LEU A O 1
ATOM 584 N N . ALA A 1 74 ? 0.289 15.523 1.078 1 91.81 74 ALA A N 1
ATOM 585 C CA . ALA A 1 74 ? 0.905 16.438 0.113 1 91.81 74 ALA A CA 1
ATOM 586 C C . ALA A 1 74 ? 0.176 16.391 -1.227 1 91.81 74 ALA A C 1
ATOM 588 O O . ALA A 1 74 ? -0.25 15.32 -1.671 1 91.81 74 ALA A O 1
ATOM 589 N N . GLY A 1 75 ? -0.023 17.516 -1.853 1 91.19 75 GLY A N 1
ATOM 590 C CA . GLY A 1 75 ? -0.636 17.641 -3.166 1 91.19 75 GLY A CA 1
ATOM 591 C C . GLY A 1 75 ? -0.109 18.812 -3.963 1 91.19 75 GLY A C 1
ATOM 592 O O . GLY A 1 75 ? 0.629 19.641 -3.434 1 91.19 75 GLY A O 1
ATOM 593 N N . ASN A 1 76 ? -0.361 18.781 -5.207 1 86.44 76 ASN A N 1
ATOM 594 C CA . ASN A 1 76 ? 0.087 19.875 -6.074 1 86.44 76 ASN A CA 1
ATOM 595 C C . ASN A 1 76 ? -0.989 20.938 -6.23 1 86.44 76 ASN A C 1
ATOM 597 O O . ASN A 1 76 ? -1.881 21.062 -5.387 1 86.44 76 ASN A O 1
ATOM 601 N N . ASP A 1 77 ? -0.874 21.672 -7.371 1 80 77 ASP A N 1
ATOM 602 C CA . ASP A 1 77 ? -1.672 22.875 -7.547 1 80 77 ASP A CA 1
ATOM 603 C C . ASP A 1 77 ? -3.158 22.547 -7.652 1 80 77 ASP A C 1
ATOM 605 O O . ASP A 1 77 ? -4.012 23.406 -7.418 1 80 77 ASP A O 1
ATOM 609 N N . GLU A 1 78 ? -3.51 21.406 -7.902 1 87.69 78 GLU A N 1
ATOM 610 C CA . GLU A 1 78 ? -4.922 21.031 -7.973 1 87.69 78 GLU A CA 1
ATOM 611 C C . GLU A 1 78 ? -5.535 20.938 -6.578 1 87.69 78 GLU A C 1
ATOM 613 O O . GLU A 1 78 ? -6.758 21 -6.43 1 87.69 78 GLU A O 1
ATOM 618 N N . TYR A 1 79 ? -4.637 20.703 -5.668 1 88.44 79 TYR A N 1
ATOM 619 C CA . TYR A 1 79 ? -5.074 20.594 -4.281 1 88.44 79 TYR A CA 1
ATOM 620 C C . TYR A 1 79 ? -4.375 21.625 -3.41 1 88.44 79 TYR A C 1
ATOM 622 O O . TYR A 1 79 ? -3.223 21.438 -3.014 1 88.44 79 TYR A O 1
ATOM 630 N N . ASP A 1 80 ? -5.145 22.688 -3.15 1 86.44 80 ASP A N 1
ATOM 631 C CA . ASP A 1 80 ? -4.535 23.734 -2.328 1 86.44 80 ASP A CA 1
ATOM 632 C C . ASP A 1 80 ? -4.531 23.344 -0.854 1 86.44 80 ASP A C 1
ATOM 634 O O . ASP A 1 80 ? -5.016 22.266 -0.494 1 86.44 80 ASP A O 1
ATOM 638 N N . GLU A 1 81 ? -4.066 24.203 -0.11 1 87.06 81 GLU A N 1
ATOM 639 C CA . GLU A 1 81 ? -3.879 23.938 1.313 1 87.06 81 GLU A CA 1
ATOM 640 C C . GLU A 1 81 ? -5.211 23.656 2.006 1 87.06 81 GLU A C 1
ATOM 642 O O . GLU A 1 81 ? -5.305 22.766 2.84 1 87.06 81 GLU A O 1
ATOM 647 N N . LEU A 1 82 ? -6.16 24.438 1.641 1 88.69 82 LEU A N 1
ATOM 648 C CA . LEU A 1 82 ? -7.465 24.297 2.275 1 88.69 82 LEU A CA 1
ATOM 649 C C . LEU A 1 82 ? -8.078 22.922 1.962 1 88.69 82 LEU A C 1
ATOM 651 O O . LEU A 1 82 ? -8.57 22.25 2.859 1 88.69 82 LEU A O 1
ATOM 655 N N . LEU A 1 83 ? -7.992 22.531 0.752 1 90.69 83 LEU A N 1
ATOM 656 C CA . LEU A 1 83 ? -8.539 21.25 0.329 1 90.69 83 LEU A CA 1
ATOM 657 C C . LEU A 1 83 ? -7.797 20.094 0.988 1 90.69 83 LEU A C 1
ATOM 659 O O . LEU A 1 83 ? -8.414 19.125 1.438 1 90.69 83 LEU A O 1
ATOM 663 N N . LEU A 1 84 ? -6.57 20.203 1.067 1 92.31 84 LEU A N 1
ATOM 664 C CA . LEU A 1 84 ? -5.77 19.172 1.709 1 92.31 84 LEU A CA 1
ATOM 665 C C . LEU A 1 84 ? -6.129 19.031 3.186 1 92.31 84 LEU A C 1
ATOM 667 O O . LEU A 1 84 ? -6.176 17.922 3.723 1 92.31 84 LEU A O 1
ATOM 671 N N . THR A 1 85 ? -6.402 20.172 3.773 1 92.12 85 THR A N 1
ATOM 672 C CA . THR A 1 85 ? -6.785 20.172 5.18 1 92.12 85 THR A CA 1
ATOM 673 C C . THR A 1 85 ? -8.117 19.453 5.371 1 92.12 85 THR A C 1
ATOM 675 O O . THR A 1 85 ? -8.289 18.688 6.324 1 92.12 85 THR A O 1
ATOM 678 N N . GLU A 1 86 ? -9.008 19.672 4.473 1 92 86 GLU A N 1
ATOM 679 C CA . GLU A 1 86 ? -10.297 18.984 4.531 1 92 86 GLU A CA 1
ATOM 680 C C . GLU A 1 86 ? -10.133 17.484 4.32 1 92 86 GLU A C 1
ATOM 682 O O . GLU A 1 86 ? -10.797 16.688 4.984 1 92 86 GLU A O 1
ATOM 687 N N . MET A 1 87 ? -9.297 17.141 3.42 1 92.69 87 MET A N 1
ATOM 688 C CA . MET A 1 87 ? -9.023 15.727 3.156 1 92.69 87 MET A CA 1
ATOM 689 C C . MET A 1 87 ? -8.383 15.062 4.367 1 92.69 87 MET A C 1
ATOM 691 O O . MET A 1 87 ? -8.711 13.922 4.699 1 92.69 87 MET A O 1
ATOM 695 N N . LEU A 1 88 ? -7.527 15.789 5.008 1 93 88 LEU A N 1
ATOM 696 C CA . LEU A 1 88 ? -6.863 15.25 6.191 1 93 88 LEU A CA 1
ATOM 697 C C . LEU A 1 88 ? -7.867 15.023 7.32 1 93 88 LEU A C 1
ATOM 699 O O . LEU A 1 88 ? -7.727 14.078 8.094 1 93 88 LEU A O 1
ATOM 70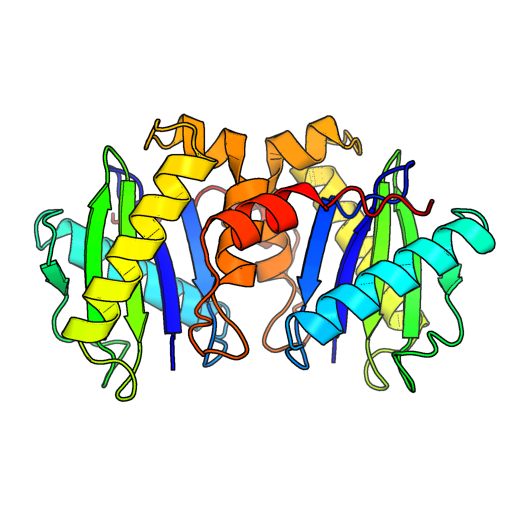3 N N . ALA A 1 89 ? -8.867 15.906 7.371 1 92.44 89 ALA A N 1
ATOM 704 C CA . ALA A 1 89 ? -9.922 15.719 8.367 1 92.44 89 ALA A CA 1
ATOM 705 C C . ALA A 1 89 ? -10.695 14.422 8.109 1 92.44 89 ALA A C 1
ATOM 707 O O . ALA A 1 89 ? -11.047 13.711 9.047 1 92.44 89 ALA A O 1
ATOM 708 N N . LEU A 1 90 ? -10.938 14.141 6.871 1 91.56 90 LEU A N 1
ATOM 709 C CA . LEU A 1 90 ? -11.617 12.898 6.504 1 91.56 90 LEU A CA 1
ATOM 710 C C . LEU A 1 90 ? -10.727 11.688 6.789 1 91.56 90 LEU A C 1
ATOM 712 O O . LEU A 1 90 ? -11.211 10.664 7.273 1 91.56 90 LEU A O 1
ATOM 716 N N . ILE A 1 91 ? -9.453 11.82 6.512 1 93.62 91 ILE A N 1
ATOM 717 C CA . ILE A 1 91 ? -8.508 10.75 6.797 1 93.62 91 ILE A CA 1
ATOM 718 C C . ILE A 1 91 ? -8.453 10.492 8.305 1 93.62 91 ILE A C 1
ATOM 720 O O . ILE A 1 91 ? -8.359 9.344 8.742 1 93.62 91 ILE A O 1
ATOM 724 N N . HIS A 1 92 ? -8.555 11.562 9.008 1 94.19 92 HIS A N 1
ATOM 725 C CA . HIS A 1 92 ? -8.578 11.43 10.461 1 94.19 92 HIS A CA 1
ATOM 726 C C . HIS A 1 92 ? -9.75 10.578 10.922 1 94.19 92 HIS A C 1
ATOM 728 O O . HIS A 1 92 ? -9.586 9.672 11.742 1 94.19 92 HIS A O 1
ATOM 734 N N . ALA A 1 93 ? -10.922 10.867 10.398 1 92.56 93 ALA A N 1
ATOM 735 C CA . ALA A 1 93 ? -12.117 10.109 10.758 1 92.56 93 ALA A CA 1
ATOM 736 C C . ALA A 1 93 ? -11.961 8.633 10.383 1 92.56 93 ALA A C 1
ATOM 738 O O . ALA A 1 93 ? -12.344 7.75 11.148 1 92.56 93 ALA A O 1
ATOM 739 N N . VAL A 1 94 ? -11.375 8.391 9.258 1 91 94 VAL A N 1
ATOM 740 C CA . VAL A 1 94 ? -11.172 7.027 8.766 1 91 94 VAL A CA 1
ATOM 741 C C . VAL A 1 94 ? -10.18 6.297 9.672 1 91 94 VAL A C 1
ATOM 743 O O . VAL A 1 94 ? -10.414 5.145 10.055 1 91 94 VAL A O 1
ATOM 746 N N . LEU A 1 95 ? -9.086 6.969 10.031 1 93.75 95 LEU A N 1
ATOM 747 C CA . LEU A 1 95 ? -8.102 6.359 10.914 1 93.75 95 LEU A CA 1
ATOM 748 C C . LEU A 1 95 ? -8.711 6.043 12.273 1 93.75 95 LEU A C 1
ATOM 750 O O . LEU A 1 95 ? -8.445 4.98 12.844 1 93.75 95 LEU A O 1
ATOM 754 N N . LEU A 1 96 ? -9.547 6.973 12.711 1 93.44 96 LEU A N 1
ATOM 755 C CA . LEU A 1 96 ? -10.195 6.75 14 1 93.44 96 LEU A CA 1
ATOM 756 C C . LEU A 1 96 ? -11.07 5.496 13.961 1 93.44 96 LEU A C 1
ATOM 758 O O . LEU A 1 96 ? -11.062 4.703 14.898 1 93.44 96 LEU A O 1
ATOM 762 N N . THR A 1 97 ? -11.719 5.324 12.875 1 91.44 97 THR A N 1
ATOM 763 C CA . THR A 1 97 ? -12.602 4.168 12.727 1 91.44 97 THR A CA 1
ATOM 764 C C . THR A 1 97 ? -11.789 2.883 12.594 1 91.44 97 THR A C 1
ATOM 766 O O . THR A 1 97 ? -12.055 1.9 13.289 1 91.44 97 THR A O 1
ATOM 769 N N . GLN A 1 98 ? -10.742 2.912 11.773 1 92.12 98 GLN A N 1
ATOM 770 C CA . GLN A 1 98 ? -9.977 1.708 11.469 1 92.12 98 GLN A CA 1
ATOM 771 C C . GLN A 1 98 ? -9.102 1.301 12.656 1 92.12 98 GLN A C 1
ATOM 773 O O . GLN A 1 98 ? -8.828 0.115 12.852 1 92.12 98 GLN A O 1
ATOM 778 N N . LEU A 1 99 ? -8.727 2.24 13.477 1 94.44 99 LEU A N 1
ATOM 779 C CA . LEU A 1 99 ? -7.812 1.971 14.586 1 94.44 99 LEU A CA 1
ATOM 780 C C . LEU A 1 99 ? -8.57 1.872 15.906 1 94.44 99 LEU A C 1
ATOM 782 O O . LEU A 1 99 ? -7.969 1.936 16.984 1 94.44 99 LEU A O 1
ATOM 786 N N . GLU A 1 100 ? -9.844 1.757 15.758 1 91.81 100 GLU A N 1
ATOM 787 C CA . GLU A 1 100 ? -10.703 1.568 16.922 1 91.81 100 GLU A CA 1
ATOM 788 C C . GLU A 1 100 ? -10.477 2.668 17.969 1 91.81 100 GLU A C 1
ATOM 790 O O . GLU A 1 100 ? -10.312 2.387 19.156 1 91.81 100 GLU A O 1
ATOM 795 N N . LYS A 1 101 ? -10.305 3.814 17.484 1 91.12 101 LYS A N 1
ATOM 796 C CA . LYS A 1 101 ? -10.219 5.062 18.234 1 91.12 101 LYS A CA 1
ATOM 797 C C . LYS A 1 101 ? -8.891 5.16 18.984 1 91.12 101 LYS A C 1
ATOM 799 O O . LYS A 1 101 ? -8.75 5.973 19.906 1 91.12 101 LYS A O 1
ATOM 804 N N . LYS A 1 102 ? -7.969 4.273 18.75 1 95.5 102 LYS A N 1
ATOM 805 C CA . LYS A 1 102 ? -6.621 4.309 19.312 1 95.5 102 LYS A CA 1
ATOM 806 C C . LYS A 1 102 ? -5.605 4.781 18.266 1 95.5 102 LYS A C 1
ATOM 808 O O . LYS A 1 102 ? -5.141 3.99 17.438 1 95.5 102 LYS A O 1
ATOM 813 N N . LEU A 1 103 ? -5.238 6.008 18.375 1 96.12 103 LEU A N 1
ATOM 814 C CA . LEU A 1 103 ? -4.312 6.59 17.406 1 96.12 103 LEU A CA 1
ATOM 815 C C . LEU A 1 103 ? -2.873 6.477 17.906 1 96.12 103 LEU A C 1
ATOM 817 O O . LEU A 1 103 ? -2.221 7.488 18.172 1 96.12 103 LEU A O 1
ATOM 821 N N . THR A 1 104 ? -2.439 5.25 18.047 1 96.25 104 THR A N 1
ATOM 822 C CA . THR A 1 104 ? -1.093 4.922 18.5 1 96.25 104 THR A CA 1
ATOM 823 C C . THR A 1 104 ? -0.342 4.121 17.438 1 96.25 104 THR A C 1
ATOM 825 O O . THR A 1 104 ? -0.956 3.553 16.531 1 96.25 104 THR A O 1
ATOM 828 N N . GLU A 1 105 ? 0.947 4.152 17.562 1 94.31 105 GLU A N 1
ATOM 829 C CA . GLU A 1 105 ? 1.776 3.342 16.688 1 94.31 105 GLU A CA 1
ATOM 830 C C . GLU A 1 105 ? 1.372 1.872 16.734 1 94.31 105 GLU A C 1
ATOM 832 O O . GLU A 1 105 ? 1.213 1.227 15.695 1 94.31 105 GLU A O 1
ATOM 837 N N . ALA A 1 106 ? 1.21 1.407 17.984 1 94.19 106 ALA A N 1
ATOM 838 C CA . ALA A 1 106 ? 0.85 0.005 18.172 1 94.19 10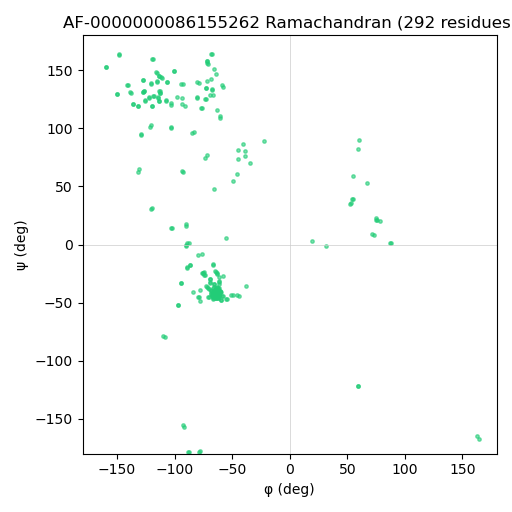6 ALA A CA 1
ATOM 839 C C . ALA A 1 106 ? -0.464 -0.327 17.469 1 94.19 106 ALA A C 1
ATOM 841 O O . ALA A 1 106 ? -0.575 -1.355 16.812 1 94.19 106 ALA A O 1
ATOM 842 N N . SER A 1 107 ? -1.452 0.529 17.609 1 95 107 SER A N 1
ATOM 843 C CA . SER A 1 107 ? -2.76 0.316 17 1 95 107 SER A CA 1
ATOM 844 C C . SER A 1 107 ? -2.67 0.37 15.469 1 95 107 SER A C 1
ATOM 846 O O . SER A 1 107 ? -3.301 -0.432 14.781 1 95 107 SER A O 1
ATOM 848 N N . LEU A 1 108 ? -1.883 1.271 14.891 1 95.25 108 LEU A N 1
ATOM 849 C CA . LEU A 1 108 ? -1.696 1.386 13.453 1 95.25 108 LEU A CA 1
ATOM 850 C C . LEU A 1 108 ? -1.067 0.118 12.883 1 95.25 108 LEU A C 1
ATOM 852 O O . LEU A 1 108 ? -1.559 -0.434 11.891 1 95.25 108 LEU A O 1
ATOM 856 N N . LEU A 1 109 ? -0.015 -0.335 13.609 1 93.12 109 LEU A N 1
ATOM 857 C CA . LEU A 1 109 ? 0.706 -1.499 13.102 1 93.12 109 LEU A CA 1
ATOM 858 C C . LEU A 1 109 ? -0.153 -2.754 13.203 1 93.12 109 LEU A C 1
ATOM 860 O O . LEU A 1 109 ? -0.062 -3.643 12.352 1 93.12 109 LEU A O 1
ATOM 864 N N . ALA A 1 110 ? -1.023 -2.775 14.18 1 92.5 110 ALA A N 1
ATOM 865 C CA . ALA A 1 110 ? -1.91 -3.92 14.375 1 92.5 110 ALA A CA 1
ATOM 866 C C . ALA A 1 110 ? -3.037 -3.924 13.344 1 92.5 110 ALA A C 1
ATOM 868 O O . ALA A 1 110 ? -3.592 -4.977 13.023 1 92.5 110 ALA A O 1
ATOM 869 N N . ASN A 1 111 ? -3.35 -2.789 12.828 1 92.56 111 ASN A N 1
ATOM 870 C CA . ASN A 1 111 ? -4.457 -2.65 11.883 1 92.56 111 ASN A CA 1
ATOM 871 C C . ASN A 1 111 ? -3.982 -2.121 10.539 1 92.56 111 ASN A C 1
ATOM 873 O O . ASN A 1 111 ? -4.742 -1.467 9.82 1 92.56 111 ASN A O 1
ATOM 877 N N . TYR A 1 112 ? -2.787 -2.449 10.195 1 93.56 112 TYR A N 1
ATOM 878 C CA . TYR A 1 112 ? -2.119 -1.854 9.039 1 93.56 112 TYR A CA 1
ATOM 879 C C . TYR A 1 112 ? -2.861 -2.186 7.754 1 93.56 112 TYR A C 1
ATOM 881 O O . TYR A 1 112 ? -3.055 -1.314 6.898 1 93.56 112 TYR A O 1
ATOM 889 N N . ALA A 1 113 ? -3.27 -3.43 7.672 1 91.88 113 ALA A N 1
ATOM 890 C CA . ALA A 1 113 ? -3.965 -3.875 6.469 1 91.88 113 ALA A CA 1
ATOM 891 C C . ALA A 1 113 ? -5.25 -3.078 6.25 1 91.88 113 ALA A C 1
ATOM 893 O O . ALA A 1 113 ? -5.535 -2.648 5.129 1 91.88 113 ALA A O 1
ATOM 894 N N . LYS A 1 114 ? -5.934 -2.828 7.285 1 90.75 114 LYS A N 1
ATOM 895 C CA . LYS A 1 114 ? -7.18 -2.074 7.207 1 90.75 114 LYS A CA 1
ATOM 896 C C . LYS A 1 114 ? -6.926 -0.635 6.77 1 90.75 114 LYS A C 1
ATOM 898 O O . LYS A 1 114 ? -7.68 -0.083 5.969 1 90.75 114 LYS A O 1
ATOM 903 N N . VAL A 1 115 ? -5.906 -0.077 7.301 1 93.12 115 VAL A N 1
ATOM 904 C CA . VAL A 1 115 ? -5.582 1.315 7.008 1 93.12 115 VAL A CA 1
ATOM 905 C C . VAL A 1 115 ? -5.176 1.458 5.543 1 93.12 115 VAL A C 1
ATOM 907 O O . VAL A 1 115 ? -5.664 2.348 4.844 1 93.12 115 VAL A O 1
ATOM 910 N N . VAL A 1 116 ? -4.332 0.575 5.125 1 91.44 116 VAL A N 1
ATOM 911 C CA . VAL A 1 116 ? -3.859 0.622 3.746 1 91.44 116 VAL A CA 1
ATOM 912 C C . VAL A 1 116 ? -5.035 0.438 2.791 1 91.44 116 VAL A C 1
ATOM 914 O O . VAL A 1 116 ? -5.16 1.166 1.803 1 91.44 116 VAL A O 1
ATOM 917 N N . ALA A 1 117 ? -5.863 -0.491 3.096 1 87.5 117 ALA A N 1
ATOM 918 C CA . ALA A 1 117 ? -7.039 -0.741 2.264 1 87.5 117 ALA A CA 1
ATOM 919 C C . ALA A 1 117 ? -7.945 0.484 2.215 1 87.5 117 ALA A C 1
ATOM 921 O O . ALA A 1 117 ? -8.469 0.835 1.154 1 87.5 117 ALA A O 1
ATOM 922 N N . ALA A 1 118 ? -8.133 1.096 3.311 1 89.62 118 ALA A N 1
ATOM 923 C CA . ALA A 1 118 ? -8.992 2.277 3.389 1 89.62 118 ALA A CA 1
ATOM 924 C C . ALA A 1 118 ? -8.414 3.424 2.559 1 89.62 118 ALA A C 1
ATOM 926 O O . ALA A 1 118 ? -9.141 4.082 1.813 1 89.62 118 ALA A O 1
ATOM 927 N N . VAL A 1 119 ? -7.129 3.646 2.682 1 90.12 119 VAL A N 1
ATOM 928 C CA . VAL A 1 119 ? -6.473 4.727 1.952 1 90.12 119 VAL A CA 1
ATOM 929 C C . VAL A 1 119 ? -6.566 4.469 0.45 1 90.12 119 VAL A C 1
ATOM 931 O O . VAL A 1 119 ? -6.816 5.391 -0.331 1 90.12 119 VAL A O 1
ATOM 934 N N . ASP A 1 120 ? -6.422 3.24 0.1 1 85.75 120 ASP A N 1
ATOM 935 C CA . ASP A 1 120 ? -6.477 2.867 -1.311 1 85.75 120 ASP A CA 1
ATOM 936 C C . ASP A 1 120 ? -7.859 3.141 -1.899 1 85.75 120 ASP A C 1
ATOM 938 O O . ASP A 1 120 ? -7.988 3.389 -3.1 1 85.75 120 ASP A O 1
ATOM 942 N N . GLU A 1 121 ? -8.812 3.186 -1.081 1 84.94 121 GLU A N 1
ATOM 943 C CA . GLU A 1 121 ? -10.18 3.424 -1.542 1 84.94 121 GLU A CA 1
ATOM 944 C C . GLU A 1 121 ? -10.469 4.918 -1.65 1 84.94 121 GLU A C 1
ATOM 946 O O . GLU A 1 121 ? -11.422 5.32 -2.328 1 84.94 121 GLU A O 1
ATOM 951 N N . MET A 1 122 ? -9.641 5.652 -0.992 1 89.62 122 MET A N 1
ATOM 952 C CA . MET A 1 122 ? -9.906 7.086 -0.922 1 89.62 122 MET A CA 1
ATOM 953 C C . MET A 1 122 ? -9.258 7.816 -2.096 1 89.62 122 MET A C 1
ATOM 955 O O . MET A 1 122 ? -9.609 8.961 -2.387 1 89.62 122 MET A O 1
ATOM 959 N N . VAL A 1 123 ? -8.289 7.191 -2.707 1 88 123 VAL A N 1
ATOM 960 C CA . VAL A 1 123 ? -7.531 7.863 -3.758 1 88 123 VAL A CA 1
ATOM 961 C C . VAL A 1 123 ? -7.52 7 -5.016 1 88 123 VAL A C 1
ATOM 963 O O . VAL A 1 123 ? -7.246 5.801 -4.953 1 88 123 VAL A O 1
ATOM 966 N N . GLN A 1 124 ? -7.836 7.645 -6.117 1 83.25 124 GLN A N 1
ATOM 967 C CA . GLN A 1 124 ? -7.797 6.969 -7.41 1 83.25 124 GLN A CA 1
ATOM 968 C C . GLN A 1 124 ? -7.047 7.801 -8.445 1 83.25 124 GLN A C 1
ATOM 970 O O . GLN A 1 124 ? -7.445 8.93 -8.75 1 83.25 124 GLN A O 1
ATOM 975 N N . GLN A 1 125 ? -5.953 7.145 -8.93 1 82.44 125 GLN A N 1
ATOM 976 C CA . GLN A 1 125 ? -5.176 7.777 -9.984 1 82.44 125 GLN A CA 1
ATOM 977 C C . GLN A 1 125 ? -4.77 9.195 -9.594 1 82.44 125 GLN A C 1
ATOM 979 O O . GLN A 1 125 ? -4.883 10.125 -10.398 1 82.44 125 GLN A O 1
ATOM 984 N N . GLY A 1 126 ? -4.523 9.312 -8.328 1 85.44 126 GLY A N 1
ATOM 985 C CA . GLY A 1 126 ? -4.023 10.586 -7.836 1 85.44 126 GLY A CA 1
ATOM 986 C C . GLY A 1 126 ? -5.125 11.562 -7.469 1 85.44 126 GLY A C 1
ATOM 987 O O . GLY A 1 126 ? -4.855 12.703 -7.09 1 85.44 126 GLY A O 1
ATOM 988 N N . HIS A 1 127 ? -6.277 11.117 -7.617 1 91.06 127 HIS A N 1
ATOM 989 C CA . HIS A 1 127 ? -7.395 12 -7.293 1 91.06 127 HIS A CA 1
ATOM 990 C C . HIS A 1 127 ? -8.18 11.484 -6.09 1 91.06 127 HIS A C 1
ATOM 992 O O . HIS A 1 127 ? -8.359 10.273 -5.938 1 91.06 127 HIS A O 1
ATOM 998 N N . TRP A 1 128 ? -8.617 12.414 -5.367 1 90 128 TRP A N 1
ATOM 999 C CA . TRP A 1 128 ? -9.398 12.102 -4.18 1 90 128 TRP A CA 1
ATOM 1000 C C . TRP A 1 128 ? -10.789 11.602 -4.559 1 90 128 TRP A C 1
ATOM 1002 O O . TRP A 1 128 ? -11.484 12.227 -5.371 1 90 128 TRP A O 1
ATOM 1012 N N . GLU A 1 129 ? -11.125 10.422 -4.043 1 84.5 129 GLU A N 1
ATOM 1013 C CA . GLU A 1 129 ? -12.445 9.859 -4.301 1 84.5 129 GLU A CA 1
ATOM 1014 C C . GLU A 1 129 ? -13.359 10.023 -3.09 1 84.5 129 GLU A C 1
ATOM 1016 O O . GLU A 1 129 ? -12.93 9.836 -1.95 1 84.5 129 GLU A O 1
ATOM 1021 N N . THR A 1 130 ? -14.43 10.664 -3.281 1 70.88 130 THR A N 1
ATOM 1022 C CA . THR A 1 130 ? -15.367 10.875 -2.186 1 70.88 130 THR A CA 1
ATOM 1023 C C . THR A 1 130 ? -16.109 9.586 -1.854 1 70.88 130 THR A C 1
ATOM 1025 O O . THR A 1 130 ? -16.922 9.102 -2.652 1 70.88 130 THR A O 1
ATOM 1028 N N . THR A 1 131 ? -15.359 8.766 -1.225 1 65.06 131 THR A N 1
ATOM 1029 C CA . THR A 1 131 ? -16.047 7.543 -0.811 1 65.06 131 THR A CA 1
ATOM 1030 C C . THR A 1 131 ? -16.578 7.68 0.612 1 65.06 131 THR A C 1
ATOM 1032 O O . THR A 1 131 ? -15.984 8.375 1.44 1 65.06 131 THR A O 1
ATOM 1035 N N . ASP A 1 132 ? -17.922 7.418 0.766 1 64.19 132 ASP A N 1
ATOM 1036 C CA . ASP A 1 132 ? -18.484 7.5 2.111 1 64.19 132 ASP A CA 1
ATOM 1037 C C . ASP A 1 132 ? -17.859 6.445 3.025 1 64.19 132 ASP A C 1
ATOM 1039 O O . ASP A 1 132 ? -17.375 5.418 2.555 1 64.19 132 ASP A O 1
ATOM 1043 N N . GLU A 1 133 ? -17.719 6.785 4.316 1 63.5 133 GLU A N 1
ATOM 1044 C CA . GLU A 1 133 ? -17.094 5.969 5.352 1 63.5 133 GLU A CA 1
ATOM 1045 C C . GLU A 1 133 ? -17.641 4.543 5.34 1 63.5 133 GLU A C 1
ATOM 1047 O O . GLU A 1 133 ? -16.875 3.582 5.426 1 63.5 133 GLU A O 1
ATOM 1052 N N . PRO A 1 134 ? -18.891 4.434 5.207 1 60.53 134 PRO A N 1
ATOM 1053 C CA . PRO A 1 134 ? -19.406 3.066 5.191 1 60.53 134 PRO A CA 1
ATOM 1054 C C . PRO A 1 134 ? -18.859 2.236 4.035 1 60.53 134 PRO A C 1
ATOM 1056 O O . PRO A 1 134 ? -18.609 1.037 4.195 1 60.53 134 PRO A O 1
ATOM 1059 N N . ALA A 1 135 ? -18.641 2.885 3.08 1 62.5 135 ALA A N 1
ATOM 1060 C CA . ALA A 1 135 ? -18.109 2.188 1.912 1 62.5 135 ALA A CA 1
ATOM 1061 C C . ALA A 1 135 ? -16.656 1.773 2.135 1 62.5 135 ALA A C 1
ATOM 1063 O O . ALA A 1 135 ? -16.266 0.67 1.758 1 62.5 135 ALA A O 1
ATOM 1064 N N . ILE A 1 136 ? -15.977 2.59 2.793 1 65.19 136 ILE A N 1
ATOM 1065 C CA . ILE A 1 136 ? -14.578 2.336 3.105 1 65.19 136 ILE A CA 1
ATOM 1066 C C . ILE A 1 136 ? -14.469 1.174 4.09 1 65.19 136 ILE A C 1
ATOM 1068 O O . ILE A 1 136 ? -13.641 0.28 3.918 1 65.19 136 ILE A O 1
ATOM 1072 N N . GLU A 1 137 ? -15.383 1.272 5.027 1 65.38 137 GLU A N 1
ATOM 1073 C CA . GLU A 1 137 ? -15.375 0.229 6.047 1 65.38 137 GLU A CA 1
ATOM 1074 C C . GLU A 1 137 ? -15.695 -1.135 5.445 1 65.38 137 GLU A C 1
ATOM 1076 O O . GLU A 1 137 ? -15.117 -2.148 5.84 1 65.38 137 GLU A O 1
ATOM 1081 N N . GLN A 1 138 ? -16.625 -1.144 4.668 1 59.09 138 GLN A N 1
ATOM 1082 C CA . GLN A 1 138 ? -17.031 -2.389 4.027 1 59.09 138 GLN A CA 1
ATOM 1083 C C . GLN A 1 138 ? -15.906 -2.969 3.176 1 59.09 138 GLN A C 1
ATOM 1085 O O . GLN A 1 138 ? -15.703 -4.184 3.146 1 59.09 138 GLN A O 1
ATOM 1090 N N . MET A 1 139 ? -15.242 -2.047 2.67 1 56.81 139 MET A N 1
ATOM 1091 C CA . MET A 1 139 ? -14.219 -2.49 1.728 1 56.81 139 MET A CA 1
ATOM 1092 C C . MET A 1 139 ? -12.938 -2.883 2.459 1 56.81 139 MET A C 1
ATOM 1094 O O . MET A 1 139 ? -12.172 -3.713 1.972 1 56.81 139 MET A O 1
ATOM 1098 N N . SER A 1 140 ? -12.641 -2.004 3.48 1 57.03 140 SER A N 1
ATOM 1099 C CA . SER A 1 140 ? -11.445 -2.34 4.25 1 57.03 140 SER A CA 1
ATOM 1100 C C . SER A 1 140 ? -11.562 -3.725 4.875 1 57.03 140 SER A C 1
ATOM 1102 O O . SER A 1 140 ? -10.562 -4.301 5.312 1 57.03 140 SER A O 1
ATOM 1104 N N . LYS A 1 141 ? -12.891 -4.09 5.098 1 52.75 141 LYS A N 1
ATOM 1105 C CA . LYS A 1 141 ? -13.047 -5.449 5.613 1 52.75 141 LYS A CA 1
ATOM 1106 C C . LYS A 1 141 ? -12.539 -6.48 4.609 1 52.75 141 LYS A C 1
ATOM 1108 O O . LYS A 1 141 ? -12.602 -6.258 3.398 1 52.75 141 LYS A O 1
ATOM 1113 N N . LEU A 1 142 ? -11.453 -7.168 5.129 1 52.25 142 LEU A N 1
ATOM 1114 C CA . LEU A 1 142 ? -10.883 -8.281 4.379 1 52.25 142 LEU A CA 1
ATOM 1115 C C . LEU A 1 142 ? -11.906 -8.859 3.408 1 52.25 142 LEU A C 1
ATOM 1117 O O . LEU A 1 142 ? -13.023 -9.188 3.805 1 52.25 142 LEU A O 1
ATOM 1121 N N . ARG A 1 143 ? -11.914 -8.258 2.145 1 46.66 143 ARG A N 1
ATOM 1122 C CA . ARG A 1 143 ? -12.828 -8.594 1.055 1 46.66 143 ARG A CA 1
ATOM 1123 C C . ARG A 1 143 ? -13.164 -10.078 1.057 1 46.66 143 ARG A C 1
ATOM 1125 O O . ARG A 1 143 ? -12.312 -10.914 0.739 1 46.66 143 ARG A O 1
ATOM 1132 N N . PRO A 1 144 ? -13.906 -10.633 1.968 1 42.81 144 PRO A N 1
ATOM 1133 C CA . PRO A 1 144 ? -14.508 -11.906 1.555 1 42.81 144 PRO A CA 1
ATOM 1134 C C . PRO A 1 144 ? -15.195 -11.82 0.195 1 42.81 144 PRO A C 1
ATOM 1136 O O . PRO A 1 144 ? -16.109 -11 0.013 1 42.81 144 PRO A O 1
ATOM 1139 N N . TYR A 1 145 ? -14.477 -11.359 -0.89 1 41.62 145 TYR A N 1
ATOM 1140 C CA . TYR A 1 145 ? -15.406 -11.531 -2.002 1 41.62 145 TYR A CA 1
ATOM 1141 C C . TYR A 1 145 ? -16.156 -12.852 -1.892 1 41.62 145 TYR A C 1
ATOM 1143 O O . TYR A 1 145 ? -15.555 -13.914 -1.76 1 41.62 145 TYR A O 1
ATOM 1151 N N . PRO A 1 146 ? -17.188 -12.828 -1.195 1 39.25 146 PRO A N 1
ATOM 1152 C CA . PRO A 1 146 ? -18.031 -14.023 -1.283 1 39.25 146 PRO A CA 1
ATOM 1153 C C . PRO A 1 146 ? -18.109 -14.586 -2.701 1 39.25 146 PRO A C 1
ATOM 1155 O O . PRO A 1 146 ? -18.312 -13.828 -3.656 1 39.25 146 PRO A O 1
ATOM 1158 N N . VAL A 1 147 ? -17.078 -15.297 -3.225 1 33.81 147 VAL A N 1
ATOM 1159 C CA . VAL A 1 147 ? -17.516 -16.078 -4.371 1 33.81 147 VAL A CA 1
ATOM 1160 C C . VAL A 1 147 ? -18.828 -16.781 -4.035 1 33.81 147 VAL A C 1
ATOM 1162 O O . VAL A 1 147 ? -18.859 -17.672 -3.18 1 33.81 147 VAL A O 1
ATOM 1165 N N . LYS A 1 148 ? -19.906 -16.109 -3.721 1 27.72 148 LYS A N 1
ATOM 1166 C CA . LYS A 1 148 ? -21.141 -16.906 -3.783 1 27.72 148 LYS A CA 1
ATOM 1167 C C . LYS A 1 148 ? -21.406 -17.406 -5.199 1 27.72 148 LYS A C 1
ATOM 1169 O O . LYS A 1 148 ? -21.172 -16.688 -6.172 1 27.72 148 LYS A O 1
ATOM 1174 N N . MET B 1 1 ? 5.152 -4.09 -18.234 1 89.12 1 MET B N 1
ATOM 1175 C CA . MET B 1 1 ? 5.023 -3.498 -16.906 1 89.12 1 MET B CA 1
ATOM 1176 C C . MET B 1 1 ? 4.246 -4.422 -15.969 1 89.12 1 MET B C 1
ATOM 1178 O O . MET B 1 1 ? 3.434 -5.23 -16.422 1 89.12 1 MET B O 1
ATOM 1182 N N . LEU B 1 2 ? 4.617 -4.355 -14.734 1 91.88 2 LEU B N 1
ATOM 1183 C CA . LEU B 1 2 ? 3.879 -5.109 -13.727 1 91.88 2 LEU B CA 1
ATOM 1184 C C . LEU B 1 2 ? 2.516 -4.48 -13.461 1 91.88 2 LEU B C 1
ATOM 1186 O O . LEU B 1 2 ? 2.395 -3.258 -13.383 1 91.88 2 LEU B O 1
ATOM 1190 N N . HIS B 1 3 ? 1.6 -5.367 -13.422 1 91.25 3 HIS B N 1
ATOM 1191 C CA . HIS B 1 3 ? 0.238 -4.879 -13.242 1 91.25 3 HIS B CA 1
ATOM 1192 C C . HIS B 1 3 ? -0.184 -4.957 -11.773 1 91.25 3 HIS B C 1
ATOM 1194 O O . HIS B 1 3 ? -0.673 -3.975 -11.211 1 91.25 3 HIS B O 1
ATOM 1200 N N . SER B 1 4 ? 0.008 -6.168 -11.234 1 92.44 4 SER B N 1
ATOM 1201 C CA . SER B 1 4 ? -0.548 -6.289 -9.891 1 92.44 4 SER B CA 1
ATOM 1202 C C . SER B 1 4 ? 0.09 -7.445 -9.133 1 92.44 4 SER B C 1
ATOM 1204 O O . SER B 1 4 ? 0.612 -8.383 -9.742 1 92.44 4 SER B O 1
ATOM 1206 N N . LEU B 1 5 ? 0.117 -7.328 -7.805 1 94.75 5 LEU B N 1
ATOM 1207 C CA . LEU B 1 5 ? 0.402 -8.383 -6.84 1 94.75 5 LEU B CA 1
ATOM 1208 C C . LEU B 1 5 ? -0.781 -8.594 -5.898 1 94.75 5 LEU B C 1
ATOM 1210 O O . LEU B 1 5 ? -1.215 -7.66 -5.223 1 94.75 5 LEU B O 1
ATOM 1214 N N . VAL B 1 6 ? -1.347 -9.844 -5.926 1 93.31 6 VAL B N 1
ATOM 1215 C CA . VAL B 1 6 ? -2.504 -10.141 -5.09 1 93.31 6 VAL B CA 1
ATOM 1216 C C . VAL B 1 6 ? -2.23 -11.383 -4.25 1 93.31 6 VAL B C 1
ATOM 1218 O O . VAL B 1 6 ? -1.701 -12.375 -4.754 1 93.31 6 VAL B O 1
ATOM 1221 N N . VAL B 1 7 ? -2.508 -11.289 -2.99 1 94.44 7 VAL B N 1
ATOM 1222 C CA . VAL B 1 7 ? -2.354 -12.422 -2.082 1 94.44 7 VAL B CA 1
ATOM 1223 C C . VAL B 1 7 ? -3.719 -12.852 -1.553 1 94.44 7 VAL B C 1
ATOM 1225 O O . VAL B 1 7 ? -4.469 -12.031 -1.014 1 94.44 7 VAL B O 1
ATOM 1228 N N . LEU B 1 8 ? -3.977 -14.125 -1.728 1 91.81 8 LEU B N 1
ATOM 1229 C CA . LEU B 1 8 ? -5.238 -14.703 -1.278 1 91.81 8 LEU B CA 1
ATOM 1230 C C . LEU B 1 8 ? -5 -15.742 -0.186 1 91.81 8 LEU B C 1
ATOM 1232 O O . LEU B 1 8 ? -3.955 -16.391 -0.163 1 91.81 8 LEU B O 1
ATOM 1236 N N . ASN B 1 9 ? -5.953 -15.828 0.685 1 91.5 9 ASN B N 1
ATOM 1237 C CA . ASN B 1 9 ? -5.918 -16.953 1.601 1 91.5 9 ASN B CA 1
ATOM 1238 C C . ASN B 1 9 ? -6.641 -18.172 1.016 1 91.5 9 ASN B C 1
ATOM 1240 O O . ASN B 1 9 ? -7.059 -18.156 -0.142 1 91.5 9 ASN B O 1
ATOM 1244 N N . ASP B 1 10 ? -6.699 -19.25 1.798 1 86.31 10 ASP B N 1
ATOM 1245 C CA . ASP B 1 10 ? -7.27 -20.516 1.328 1 86.31 10 ASP B CA 1
ATOM 1246 C C . ASP B 1 10 ? -8.75 -20.359 0.999 1 86.31 10 ASP B C 1
ATOM 1248 O O . ASP B 1 10 ? -9.289 -21.094 0.174 1 86.31 10 ASP B O 1
ATOM 1252 N N . ASP B 1 11 ? -9.383 -19.406 1.598 1 85.56 11 ASP B N 1
ATOM 1253 C CA . ASP B 1 11 ? -10.797 -19.156 1.353 1 85.56 11 ASP B CA 1
ATOM 1254 C C . ASP B 1 11 ? -10.984 -18.188 0.187 1 85.56 11 ASP B C 1
ATOM 1256 O O . ASP B 1 11 ? -12.109 -17.766 -0.109 1 85.56 11 ASP B O 1
ATOM 1260 N N . GLN B 1 12 ? -9.914 -17.734 -0.453 1 83.62 12 GLN B N 1
ATOM 1261 C CA . GLN B 1 12 ? -9.883 -16.891 -1.647 1 83.62 12 GLN B CA 1
ATOM 1262 C C . GLN B 1 12 ? -10.242 -15.445 -1.315 1 83.62 12 GLN B C 1
ATOM 1264 O O . GLN B 1 12 ? -10.75 -14.719 -2.17 1 83.62 12 GLN B O 1
ATOM 1269 N N . TYR B 1 13 ? -10.055 -15.164 -0.028 1 87 13 TYR B N 1
ATOM 1270 C CA . TYR B 1 13 ? -10.141 -13.758 0.34 1 87 13 TYR B CA 1
ATOM 1271 C C . TYR B 1 13 ? -8.852 -13.023 -0.012 1 87 13 TYR B C 1
ATOM 1273 O O . TYR B 1 13 ? -7.754 -13.547 0.185 1 87 13 TYR B O 1
ATOM 1281 N N . VAL B 1 14 ? -9.125 -11.797 -0.524 1 90.5 14 VAL B N 1
ATOM 1282 C CA . VAL B 1 14 ? -7.957 -10.977 -0.844 1 90.5 14 VAL B CA 1
ATOM 1283 C C . VAL B 1 14 ? -7.367 -10.391 0.439 1 90.5 14 VAL B C 1
ATOM 1285 O O . VAL B 1 14 ? -8.023 -9.625 1.141 1 90.5 14 VAL B O 1
ATOM 1288 N N . LEU B 1 15 ? -6.117 -10.75 0.749 1 92.56 15 LEU B N 1
ATOM 1289 C CA . LEU B 1 15 ? -5.441 -10.258 1.946 1 92.56 15 LEU B CA 1
ATOM 1290 C C . LEU B 1 15 ? -4.59 -9.031 1.627 1 92.56 15 LEU B C 1
ATOM 1292 O O . LEU B 1 15 ? -4.43 -8.148 2.469 1 92.56 15 LEU B O 1
ATOM 1296 N N . LEU B 1 16 ? -4.082 -9.008 0.504 1 93.56 16 LEU B N 1
ATOM 1297 C CA . LEU B 1 16 ? -3.203 -7.938 0.041 1 93.56 16 LEU B CA 1
ATOM 1298 C C . LEU B 1 16 ? -3.32 -7.754 -1.468 1 93.56 16 LEU B C 1
ATOM 1300 O O . LEU B 1 16 ? -3.33 -8.734 -2.219 1 93.56 16 LEU B O 1
ATOM 1304 N N . ALA B 1 17 ? -3.523 -6.531 -1.859 1 92 17 ALA B N 1
ATOM 1305 C CA . ALA B 1 17 ? -3.564 -6.215 -3.283 1 92 17 ALA B CA 1
ATOM 1306 C C . ALA B 1 17 ? -2.775 -4.941 -3.586 1 92 17 ALA B C 1
ATOM 1308 O O . ALA B 1 17 ? -3.01 -3.9 -2.971 1 92 17 ALA B O 1
ATOM 1309 N N . ARG B 1 18 ? -1.83 -5.094 -4.398 1 91.38 18 ARG B N 1
ATOM 1310 C CA . ARG B 1 18 ? -1.078 -3.947 -4.898 1 91.38 18 ARG B CA 1
ATOM 1311 C C . ARG B 1 18 ? -1.217 -3.816 -6.41 1 91.38 18 ARG B C 1
ATOM 1313 O O . ARG B 1 18 ? -1.02 -4.789 -7.141 1 91.38 18 ARG B O 1
ATOM 1320 N N . TYR B 1 19 ? -1.589 -2.637 -6.801 1 89.5 19 TYR B N 1
ATOM 1321 C CA . TYR B 1 19 ? -1.712 -2.336 -8.227 1 89.5 19 TYR B CA 1
ATOM 1322 C C . TYR B 1 19 ? -0.662 -1.321 -8.664 1 89.5 19 TYR B C 1
ATOM 1324 O O . TYR B 1 19 ? -0.553 -0.24 -8.078 1 89.5 19 TYR B O 1
ATOM 1332 N N . PHE B 1 20 ? 0.054 -1.627 -9.766 1 89.38 20 PHE B N 1
ATOM 1333 C CA . PHE B 1 20 ? 1.202 -0.818 -10.156 1 89.38 20 PHE B CA 1
ATOM 1334 C C . PHE B 1 20 ? 0.895 -0.019 -11.422 1 89.38 20 PHE B C 1
ATOM 1336 O O . PHE B 1 20 ? 0.648 1.187 -11.352 1 89.38 20 PHE B O 1
ATOM 1343 N N . GLN B 1 21 ? 0.954 -0.643 -12.562 1 82.12 21 GLN B N 1
ATOM 1344 C CA . GLN B 1 21 ? 0.639 0.054 -13.805 1 82.12 21 GLN B CA 1
ATOM 1345 C C . GLN B 1 21 ? -0.14 -0.847 -14.758 1 82.12 21 GLN B C 1
ATOM 1347 O O . GLN B 1 21 ? 0.202 -2.02 -14.93 1 82.12 21 GLN B O 1
ATOM 1352 N N . PRO B 1 22 ? -1.011 -0.39 -15.312 1 80.62 22 PRO B N 1
ATOM 1353 C CA . PRO B 1 22 ? -1.648 0.916 -15.125 1 80.62 22 PRO B CA 1
ATOM 1354 C C . PRO B 1 22 ? -2.465 0.997 -13.836 1 80.62 22 PRO B C 1
ATOM 1356 O O . PRO B 1 22 ? -2.885 -0.033 -13.305 1 80.62 22 PRO B O 1
ATOM 1359 N N . GLN B 1 23 ? -2.65 2.207 -13.344 1 80.62 23 GLN B N 1
ATOM 1360 C CA . GLN B 1 23 ? -3.533 2.393 -12.195 1 80.62 23 GLN B CA 1
ATOM 1361 C C . GLN B 1 23 ? -4.984 2.111 -12.57 1 80.62 23 GLN B C 1
ATOM 1363 O O . GLN B 1 23 ? -5.449 2.527 -13.633 1 80.62 23 GLN B O 1
ATOM 1368 N N . LEU B 1 24 ? -5.656 1.355 -11.742 1 81.62 24 LEU B N 1
ATOM 1369 C CA . LEU B 1 24 ? -7.039 0.967 -11.992 1 81.62 24 LEU B CA 1
ATOM 1370 C C . LEU B 1 24 ? -8 1.823 -11.172 1 81.62 24 LEU B C 1
ATOM 1372 O O . LEU B 1 24 ? -7.633 2.334 -10.109 1 81.62 24 LEU B O 1
ATOM 1376 N N . THR B 1 25 ? -9.109 1.954 -11.805 1 83.94 25 THR B N 1
ATOM 1377 C CA . THR B 1 25 ? -10.195 2.516 -11 1 83.94 25 THR B CA 1
ATOM 1378 C C . THR B 1 25 ? -10.625 1.534 -9.914 1 83.94 25 THR B C 1
ATOM 1380 O O . THR B 1 25 ? -10.297 0.348 -9.977 1 83.94 25 THR B O 1
ATOM 1383 N N . LEU B 1 26 ? -11.344 2.061 -8.961 1 81.31 26 LEU B N 1
ATOM 1384 C CA . LEU B 1 26 ? -11.812 1.212 -7.871 1 81.31 26 LEU B CA 1
ATOM 1385 C C . LEU B 1 26 ? -12.695 0.089 -8.398 1 81.31 26 LEU B C 1
ATOM 1387 O O . LEU B 1 26 ? -12.57 -1.061 -7.969 1 81.31 26 LEU B O 1
ATOM 1391 N N . ASP B 1 27 ? -13.5 0.492 -9.336 1 82.81 27 ASP B N 1
ATOM 1392 C CA . ASP B 1 27 ? -14.391 -0.502 -9.922 1 82.81 27 ASP B CA 1
ATOM 1393 C C . ASP B 1 27 ? -13.609 -1.572 -10.672 1 82.81 27 ASP B C 1
ATOM 1395 O O . ASP B 1 27 ? -13.898 -2.764 -10.547 1 82.81 27 ASP B O 1
ATOM 1399 N N . ALA B 1 28 ? -12.625 -1.178 -11.398 1 84.38 28 ALA B N 1
ATOM 1400 C CA . ALA B 1 28 ? -11.797 -2.109 -12.156 1 84.38 28 ALA B CA 1
ATOM 1401 C C . ALA B 1 28 ? -11 -3.021 -11.234 1 84.38 28 ALA B C 1
ATOM 1403 O O . ALA B 1 28 ? -10.805 -4.203 -11.531 1 84.38 28 ALA B O 1
ATOM 1404 N N . ARG B 1 29 ? -10.555 -2.453 -10.125 1 84.75 29 ARG B N 1
ATOM 1405 C CA . ARG B 1 29 ? -9.828 -3.24 -9.133 1 84.75 29 ARG B CA 1
ATOM 1406 C C . ARG B 1 29 ? -10.703 -4.348 -8.562 1 84.75 29 ARG B C 1
ATOM 1408 O O . ARG B 1 29 ? -10.281 -5.5 -8.477 1 84.75 29 ARG B O 1
ATOM 1415 N N . ARG B 1 30 ? -11.883 -3.975 -8.281 1 83.06 30 ARG B N 1
ATOM 1416 C CA . ARG B 1 30 ? -12.812 -4.93 -7.699 1 83.06 30 ARG B CA 1
ATOM 1417 C C . ARG B 1 30 ? -13.148 -6.043 -8.688 1 83.06 30 ARG B C 1
ATOM 1419 O O . ARG B 1 30 ? -13.227 -7.215 -8.312 1 83.06 30 ARG B O 1
ATOM 1426 N N . GLN B 1 31 ? -13.367 -5.652 -9.859 1 84.75 31 GLN B N 1
ATOM 1427 C CA . GLN B 1 31 ? -13.648 -6.637 -10.898 1 84.75 31 GLN B CA 1
ATOM 1428 C C . GLN B 1 31 ? -12.469 -7.582 -11.102 1 84.75 31 GLN B C 1
ATOM 1430 O O . GLN B 1 31 ? -12.656 -8.789 -11.242 1 84.75 31 GLN B O 1
ATOM 1435 N N . PHE B 1 32 ? -11.367 -6.988 -11.062 1 86.31 32 PHE B N 1
ATOM 1436 C CA . PHE B 1 32 ? -10.156 -7.777 -11.242 1 86.31 32 PHE B CA 1
ATOM 1437 C C . PHE B 1 32 ? -9.984 -8.781 -10.109 1 86.31 32 PHE B C 1
ATOM 1439 O O . PHE B 1 32 ? -9.75 -9.969 -10.352 1 86.31 32 PHE B O 1
ATOM 1446 N N . GLU B 1 33 ? -10.156 -8.375 -8.922 1 85.12 33 GLU B N 1
ATOM 1447 C CA . GLU B 1 33 ? -10.008 -9.234 -7.75 1 85.12 33 GLU B CA 1
ATOM 1448 C C . GLU B 1 33 ? -11.039 -10.359 -7.758 1 85.12 33 GLU B C 1
ATOM 1450 O O . GLU B 1 33 ? -10.719 -11.5 -7.434 1 85.12 33 GLU B O 1
ATOM 1455 N N . THR B 1 34 ? -12.195 -9.969 -8.102 1 82.5 34 THR B N 1
ATOM 1456 C CA . THR B 1 34 ? -13.266 -10.953 -8.18 1 82.5 34 THR B CA 1
ATOM 1457 C C . THR B 1 34 ? -12.953 -12.016 -9.227 1 82.5 34 THR B C 1
ATOM 1459 O O . THR B 1 34 ? -13.164 -13.211 -9 1 82.5 34 THR B O 1
ATOM 1462 N N . HIS B 1 35 ? -12.453 -11.609 -10.273 1 83.44 35 HIS B N 1
ATOM 1463 C CA . HIS B 1 35 ? -12.094 -12.531 -11.352 1 83.44 35 HIS B CA 1
ATOM 1464 C C . HIS B 1 35 ? -10.953 -13.445 -10.93 1 83.44 35 HIS B C 1
ATOM 1466 O O . HIS B 1 35 ? -10.984 -14.648 -11.195 1 83.44 35 HIS B O 1
ATOM 1472 N N . LEU B 1 36 ? -9.969 -12.891 -10.266 1 82.88 36 LEU B N 1
ATOM 1473 C CA . LEU B 1 36 ? -8.836 -13.68 -9.797 1 82.88 36 LEU B CA 1
ATOM 1474 C C . LEU B 1 36 ? -9.289 -14.758 -8.82 1 82.88 36 LEU B C 1
ATOM 1476 O O . LEU B 1 36 ? -8.867 -15.906 -8.906 1 82.88 36 LEU B O 1
ATOM 1480 N N . ALA B 1 37 ? -10.164 -14.352 -7.938 1 80.56 37 ALA B N 1
ATOM 1481 C CA . ALA B 1 37 ? -10.688 -15.297 -6.953 1 80.56 37 ALA B CA 1
ATOM 1482 C C . ALA B 1 37 ? -11.445 -16.438 -7.637 1 80.56 37 ALA B C 1
ATOM 1484 O O . ALA B 1 37 ? -11.297 -17.594 -7.262 1 80.56 37 ALA B O 1
ATOM 1485 N N . ARG B 1 38 ? -12.18 -16.078 -8.609 1 80.31 38 ARG B N 1
ATOM 1486 C CA . ARG B 1 38 ? -12.961 -17.062 -9.352 1 80.31 38 ARG B CA 1
ATOM 1487 C C . ARG B 1 38 ? -12.055 -18.047 -10.078 1 80.31 38 ARG B C 1
ATOM 1489 O O . ARG B 1 38 ? -12.289 -19.25 -10.031 1 80.31 38 ARG B O 1
ATOM 1496 N N . VAL B 1 39 ? -11.086 -17.562 -10.695 1 78.75 39 VAL B N 1
ATOM 1497 C CA . VAL B 1 39 ? -10.156 -18.375 -11.461 1 78.75 39 VAL B CA 1
ATOM 1498 C C . VAL B 1 39 ? -9.414 -19.328 -10.523 1 78.75 39 VAL B C 1
ATOM 1500 O O . VAL B 1 39 ? -9.188 -20.5 -10.859 1 78.75 39 VAL B O 1
ATOM 1503 N N . CYS B 1 40 ? -9.023 -18.859 -9.391 1 80.56 40 CYS B N 1
ATOM 1504 C CA . CYS B 1 40 ? -8.281 -19.656 -8.43 1 80.56 40 CYS B CA 1
ATOM 1505 C C . CYS B 1 40 ? -9.164 -20.75 -7.824 1 80.56 40 CYS B C 1
ATOM 1507 O O . CYS B 1 40 ? -8.688 -21.828 -7.473 1 80.56 40 CYS B O 1
ATOM 1509 N N . THR B 1 41 ? -10.422 -20.406 -7.715 1 77.75 41 THR B N 1
ATOM 1510 C CA . THR B 1 41 ? -11.367 -21.375 -7.195 1 77.75 41 THR B CA 1
ATOM 1511 C C . THR B 1 41 ? -11.602 -22.5 -8.211 1 77.75 41 THR B C 1
ATOM 1513 O O . THR B 1 41 ? -11.719 -23.672 -7.84 1 77.75 41 THR B O 1
ATOM 1516 N N . GLN B 1 42 ? -11.633 -22.172 -9.461 1 76.06 42 GLN B N 1
ATOM 1517 C CA . GLN B 1 42 ? -11.969 -23.109 -10.523 1 76.06 42 GLN B CA 1
ATOM 1518 C C . GLN B 1 42 ? -10.766 -23.984 -10.875 1 76.06 42 GLN B C 1
ATOM 1520 O O . GLN B 1 42 ? -10.914 -25.172 -11.164 1 76.06 42 GLN B O 1
ATOM 1525 N N . HIS B 1 43 ? -9.609 -23.422 -11.016 1 69.56 43 HIS B N 1
ATOM 1526 C CA . HIS B 1 43 ? -8.445 -24.156 -11.508 1 69.56 43 HIS B CA 1
ATOM 1527 C C . HIS B 1 43 ? -7.664 -24.781 -10.367 1 69.56 43 HIS B C 1
ATOM 1529 O O . HIS B 1 43 ? -6.652 -25.453 -10.594 1 69.56 43 HIS B O 1
ATOM 1535 N N . GLY B 1 44 ? -8.211 -24.906 -9.273 1 57.78 44 GLY B N 1
ATOM 1536 C CA . GLY B 1 44 ? -7.637 -25.656 -8.164 1 57.78 44 GLY B CA 1
ATOM 1537 C C . GLY B 1 44 ? -6.285 -25.125 -7.734 1 57.78 44 GLY B C 1
ATOM 1538 O O . GLY B 1 44 ? -5.246 -25.641 -8.148 1 57.78 44 GLY B O 1
ATOM 1539 N N . GLY B 1 45 ? -6.109 -24.172 -6.98 1 58.25 45 GLY B N 1
ATOM 1540 C CA . GLY B 1 45 ? -5.078 -23.641 -6.098 1 58.25 45 GLY B CA 1
ATOM 1541 C C . GLY B 1 45 ? -3.672 -23.953 -6.57 1 58.25 45 GLY B C 1
ATOM 1542 O O . GLY B 1 45 ? -2.711 -23.797 -5.812 1 58.25 45 GLY B O 1
ATOM 1543 N N . GLY B 1 46 ? -3.473 -24.672 -7.691 1 62 46 GLY B N 1
ATOM 1544 C CA . GLY B 1 46 ? -2.1 -25.062 -7.969 1 62 46 GLY B CA 1
ATOM 1545 C C . GLY B 1 46 ? -1.224 -23.906 -8.398 1 62 46 GLY B C 1
ATOM 1546 O O . GLY B 1 46 ? -1.673 -22.75 -8.422 1 62 46 GLY B O 1
ATOM 1547 N N . SER B 1 47 ? 0.083 -24.109 -8.219 1 67.62 47 SER B N 1
ATOM 1548 C CA . SER B 1 47 ? 1.092 -23.219 -8.797 1 67.62 47 SER B CA 1
ATOM 1549 C C . SER B 1 47 ? 1.102 -23.312 -10.32 1 67.62 47 SER B C 1
ATOM 1551 O O . SER B 1 47 ? 0.828 -24.375 -10.883 1 67.62 47 SER B O 1
ATOM 1553 N N . GLY B 1 48 ? 1.03 -22.266 -10.938 1 76.12 48 GLY B N 1
ATOM 1554 C CA . GLY B 1 48 ? 1.125 -22.266 -12.391 1 76.12 48 GLY B CA 1
ATOM 1555 C C . GLY B 1 48 ? 0.654 -20.969 -13.023 1 76.12 48 GLY B C 1
ATOM 1556 O O . GLY B 1 48 ? 0.674 -19.922 -12.391 1 76.12 48 GLY B O 1
ATOM 1557 N N . VAL B 1 49 ? 0.476 -21.031 -14.383 1 68.81 49 VAL B N 1
ATOM 1558 C CA . VAL B 1 49 ? 0.052 -19.891 -15.203 1 68.81 49 VAL B CA 1
ATOM 1559 C C . VAL B 1 49 ? -1.472 -19.875 -15.312 1 68.81 49 VAL B C 1
ATOM 1561 O O . VAL B 1 49 ? -2.1 -20.922 -15.492 1 68.81 49 VAL B O 1
ATOM 1564 N N . VAL B 1 50 ? -1.998 -18.75 -14.805 1 65.94 50 VAL B N 1
ATOM 1565 C CA . VAL B 1 50 ? -3.43 -18.562 -15.023 1 65.94 50 VAL B CA 1
ATOM 1566 C C . VAL B 1 50 ? -3.672 -17.969 -16.406 1 65.94 50 VAL B C 1
ATOM 1568 O O . VAL B 1 50 ? -3.166 -16.891 -16.719 1 65.94 50 VAL B O 1
ATOM 1571 N N . ASP B 1 51 ? -3.965 -18.797 -17.344 1 59.09 51 ASP B N 1
ATOM 1572 C CA . ASP B 1 51 ? -4.234 -18.375 -18.703 1 59.09 51 ASP B CA 1
ATOM 1573 C C . ASP B 1 51 ? -5.547 -17.594 -18.797 1 59.09 51 ASP B C 1
ATOM 1575 O O . ASP B 1 51 ? -6.523 -17.938 -18.125 1 59.09 51 ASP B O 1
ATOM 1579 N N . GLN B 1 52 ? -5.465 -16.453 -19.781 1 56.59 52 GLN B N 1
ATOM 1580 C CA . GLN B 1 52 ? -6.484 -15.648 -20.453 1 56.59 52 GLN B CA 1
ATOM 1581 C C . GLN B 1 52 ? -7.441 -15.016 -19.453 1 56.59 52 GLN B C 1
ATOM 1583 O O . GLN B 1 52 ? -8.508 -15.57 -19.156 1 56.59 52 GLN B O 1
ATOM 1588 N N . LEU B 1 53 ? -7.008 -14.172 -18.469 1 60.59 53 LEU B N 1
ATOM 1589 C CA . LEU B 1 53 ? -8.023 -13.414 -17.734 1 60.59 53 LEU B CA 1
ATOM 1590 C C . LEU B 1 53 ? -8.805 -12.508 -18.688 1 60.59 53 LEU B C 1
ATOM 1592 O O . LEU B 1 53 ? -8.211 -11.734 -19.453 1 60.59 53 LEU B O 1
ATOM 1596 N N . LEU B 1 54 ? -10.031 -12.867 -18.906 1 55.41 54 LEU B N 1
ATOM 1597 C CA . LEU B 1 54 ? -10.898 -12.109 -19.797 1 55.41 54 LEU B CA 1
ATOM 1598 C C . LEU B 1 54 ? -10.773 -10.609 -19.547 1 55.41 54 LEU B C 1
ATOM 1600 O O . LEU B 1 54 ? -10.789 -9.812 -20.484 1 55.41 54 LEU B O 1
ATOM 1604 N N . CYS B 1 55 ? -10.758 -10.234 -18.297 1 55.62 55 CYS B N 1
ATOM 1605 C CA . CYS B 1 55 ? -10.797 -8.82 -17.938 1 55.62 55 CYS B CA 1
ATOM 1606 C C . CYS B 1 55 ? -9.438 -8.164 -18.156 1 55.62 55 CYS B C 1
ATOM 1608 O O . CYS B 1 55 ? -9.312 -6.945 -18.062 1 55.62 55 CYS B O 1
ATOM 1610 N N . CYS B 1 56 ? -8.547 -8.969 -18.438 1 63.94 56 CYS B N 1
ATOM 1611 C CA . CYS B 1 56 ? -7.184 -8.477 -18.594 1 63.94 56 CYS B CA 1
ATOM 1612 C C . CYS B 1 56 ? -6.547 -9.008 -19.875 1 63.94 56 CYS B C 1
ATOM 1614 O O . CYS B 1 56 ? -5.559 -9.742 -19.812 1 63.94 56 CYS B O 1
ATOM 1616 N N . GLU B 1 57 ? -7.211 -8.578 -20.781 1 66.88 57 GLU B N 1
ATOM 1617 C CA . GLU B 1 57 ? -6.656 -9.047 -22.047 1 66.88 57 GLU B CA 1
ATOM 1618 C C . GLU B 1 57 ? -5.199 -8.617 -22.188 1 66.88 57 GLU B C 1
ATOM 1620 O O . GLU B 1 57 ? -4.801 -7.559 -21.703 1 66.88 57 GLU B O 1
ATOM 1625 N N . ASN B 1 58 ? -4.414 -9.438 -22.594 1 74.88 58 ASN B N 1
ATOM 1626 C CA . ASN B 1 58 ? -3.012 -9.211 -22.922 1 74.88 58 ASN B CA 1
ATOM 1627 C C . ASN B 1 58 ? -2.145 -9.148 -21.672 1 74.88 58 ASN B C 1
ATOM 1629 O O . ASN B 1 58 ? -1.18 -8.391 -21.609 1 74.88 58 ASN B O 1
ATOM 1633 N N . GLN B 1 59 ? -2.766 -9.734 -20.625 1 81.12 59 GLN B N 1
ATOM 1634 C CA . GLN B 1 59 ? -1.966 -9.82 -19.406 1 81.12 59 GLN B CA 1
ATOM 1635 C C . GLN B 1 59 ? -1.687 -11.273 -19.031 1 81.12 59 GLN B C 1
ATOM 1637 O O . GLN B 1 59 ? -2.498 -12.156 -19.312 1 81.12 59 GLN B O 1
ATOM 1642 N N . PHE B 1 60 ? -0.514 -11.484 -18.594 1 86.75 60 PHE B N 1
ATOM 1643 C CA . PHE B 1 60 ? -0.163 -12.773 -18.031 1 86.75 60 PHE B CA 1
ATOM 1644 C C . PHE B 1 60 ? -0.328 -12.758 -16.516 1 86.75 60 PHE B C 1
ATOM 1646 O O . PHE B 1 60 ? -0.01 -11.758 -15.859 1 86.75 60 PHE B O 1
ATOM 1653 N N . VAL B 1 61 ? -0.89 -13.852 -16 1 90.12 61 VAL B N 1
ATOM 1654 C CA . VAL B 1 61 ? -1.014 -13.992 -14.555 1 90.12 61 VAL B CA 1
ATOM 1655 C C . VAL B 1 61 ? -0.379 -15.312 -14.109 1 90.12 61 VAL B C 1
ATOM 1657 O O . VAL B 1 61 ? -0.705 -16.375 -14.641 1 90.12 61 VAL B O 1
ATOM 1660 N N . VAL B 1 62 ? 0.532 -15.234 -13.227 1 91.19 62 VAL B N 1
ATOM 1661 C CA . VAL B 1 62 ? 1.143 -16.438 -12.641 1 91.19 62 VAL B CA 1
ATOM 1662 C C . VAL B 1 62 ? 0.739 -16.562 -11.18 1 91.19 62 VAL B C 1
ATOM 1664 O O . VAL B 1 62 ? 0.615 -15.555 -10.469 1 91.19 62 VAL B O 1
ATOM 1667 N N . VAL B 1 63 ? 0.554 -17.766 -10.781 1 92.12 63 VAL B N 1
ATOM 1668 C CA . VAL B 1 63 ? 0.089 -18.031 -9.422 1 92.12 63 VAL B CA 1
ATOM 1669 C C . VAL B 1 63 ? 1.024 -19.031 -8.742 1 92.12 63 VAL B C 1
ATOM 1671 O O . VAL B 1 63 ? 1.509 -19.969 -9.383 1 92.12 63 VAL B O 1
ATOM 1674 N N . ARG B 1 64 ? 1.265 -18.797 -7.461 1 91.94 64 ARG B N 1
ATOM 1675 C CA . ARG B 1 64 ? 2.07 -19.703 -6.656 1 91.94 64 ARG B CA 1
ATOM 1676 C C . ARG B 1 64 ? 1.464 -19.906 -5.273 1 91.94 64 ARG B C 1
ATOM 1678 O O . ARG B 1 64 ? 1.094 -18.938 -4.609 1 91.94 64 ARG B O 1
ATOM 1685 N N . GLN B 1 65 ? 1.379 -21.172 -4.965 1 92.5 65 GLN B N 1
ATOM 1686 C CA . GLN B 1 65 ? 0.98 -21.516 -3.602 1 92.5 65 GLN B CA 1
ATOM 1687 C C . GLN B 1 65 ? 2.16 -21.406 -2.641 1 92.5 65 GLN B C 1
ATOM 1689 O O . GLN B 1 65 ? 3.221 -21.984 -2.883 1 92.5 65 GLN B O 1
ATOM 1694 N N . MET B 1 66 ? 1.976 -20.625 -1.531 1 94 66 MET B N 1
ATOM 1695 C CA . MET B 1 66 ? 2.977 -20.422 -0.486 1 94 66 MET B CA 1
ATOM 1696 C C . MET B 1 66 ? 2.379 -20.672 0.894 1 94 66 MET B C 1
ATOM 1698 O O . MET B 1 66 ? 1.838 -19.766 1.517 1 94 66 MET B O 1
ATOM 1702 N N . GLY B 1 67 ? 2.523 -21.891 1.411 1 93.5 67 GLY B N 1
ATOM 1703 C CA . GLY B 1 67 ? 1.793 -22.219 2.625 1 93.5 67 GLY B CA 1
ATOM 1704 C C . GLY B 1 67 ? 0.29 -22.078 2.475 1 93.5 67 GLY B C 1
ATOM 1705 O O . GLY B 1 67 ? -0.301 -22.656 1.561 1 93.5 67 GLY B O 1
ATOM 1706 N N . GLU B 1 68 ? -0.291 -21.25 3.289 1 92.81 68 GLU B N 1
ATOM 1707 C CA . GLU B 1 68 ? -1.733 -21.031 3.223 1 92.81 68 GLU B CA 1
ATOM 1708 C C . GLU B 1 68 ? -2.074 -19.891 2.27 1 92.81 68 GLU B C 1
ATOM 1710 O O . GLU B 1 68 ? -3.25 -19.594 2.059 1 92.81 68 GLU B O 1
ATOM 1715 N N . LEU B 1 69 ? -1.065 -19.344 1.73 1 94.62 69 LEU B N 1
ATOM 1716 C CA . LEU B 1 69 ? -1.275 -18.156 0.917 1 94.62 69 LEU B CA 1
ATOM 1717 C C . LEU B 1 69 ? -1.12 -18.469 -0.566 1 94.62 69 LEU B C 1
ATOM 1719 O O . LEU B 1 69 ? -0.254 -19.266 -0.948 1 94.62 69 LEU B O 1
ATOM 1723 N N . ARG B 1 70 ? -1.954 -17.906 -1.307 1 93.12 70 ARG B N 1
ATOM 1724 C CA . ARG B 1 70 ? -1.812 -17.922 -2.76 1 93.12 70 ARG B CA 1
ATOM 1725 C C . ARG B 1 70 ? -1.4 -16.547 -3.283 1 93.12 70 ARG B C 1
ATOM 1727 O O . ARG B 1 70 ? -2.068 -15.555 -3.012 1 93.12 70 ARG B O 1
ATOM 1734 N N . VAL B 1 71 ? -0.305 -16.516 -3.998 1 94.88 71 VAL B N 1
ATOM 1735 C CA . VAL B 1 71 ? 0.235 -15.25 -4.469 1 94.88 71 VAL B CA 1
ATOM 1736 C C . VAL B 1 71 ? 0.149 -15.18 -5.992 1 94.88 71 VAL B C 1
ATOM 1738 O O . VAL B 1 71 ? 0.599 -16.094 -6.684 1 94.88 71 VAL B O 1
ATOM 1741 N N . LEU B 1 72 ? -0.513 -14.141 -6.445 1 93.25 72 LEU B N 1
ATOM 1742 C CA . LEU B 1 72 ? -0.696 -13.938 -7.879 1 93.25 72 LEU B CA 1
ATOM 1743 C C . LEU B 1 72 ? 0.062 -12.695 -8.352 1 93.25 72 LEU B C 1
ATOM 1745 O O . LEU B 1 72 ? 0.011 -11.648 -7.703 1 93.25 72 LEU B O 1
ATOM 1749 N N . LEU B 1 73 ? 0.778 -12.836 -9.406 1 93.44 73 LEU B N 1
ATOM 1750 C CA . LEU B 1 73 ? 1.497 -11.742 -10.047 1 93.44 73 LEU B CA 1
ATOM 1751 C C . LEU B 1 73 ? 1.062 -11.594 -11.5 1 93.44 73 LEU B C 1
ATOM 1753 O O . LEU B 1 73 ? 1.015 -12.578 -12.25 1 93.44 73 LEU B O 1
ATOM 1757 N N . ALA B 1 74 ? 0.671 -10.367 -11.828 1 91.75 74 ALA B N 1
ATOM 1758 C CA . ALA B 1 74 ? 0.189 -10.109 -13.18 1 91.75 74 ALA B CA 1
ATOM 1759 C C . ALA B 1 74 ? 1.034 -9.047 -13.875 1 91.75 74 ALA B C 1
ATOM 1761 O O . ALA B 1 74 ? 1.45 -8.07 -13.242 1 91.75 74 ALA B O 1
ATOM 1762 N N . GLY B 1 75 ? 1.348 -9.234 -15.125 1 91.06 75 GLY B N 1
ATOM 1763 C CA . GLY B 1 75 ? 2.084 -8.281 -15.945 1 91.06 75 GLY B CA 1
ATOM 1764 C C . GLY B 1 75 ? 1.686 -8.328 -17.406 1 91.06 75 GLY B C 1
ATOM 1765 O O . GLY B 1 75 ? 0.955 -9.227 -17.828 1 91.06 75 GLY B O 1
ATOM 1766 N N . ASN B 1 76 ? 2.047 -7.312 -18.094 1 86 76 ASN B N 1
ATOM 1767 C CA . ASN B 1 76 ? 1.726 -7.25 -19.516 1 86 76 ASN B CA 1
ATOM 1768 C C . ASN B 1 76 ? 2.85 -7.828 -20.375 1 86 76 ASN B C 1
ATOM 1770 O O . ASN B 1 76 ? 3.67 -8.609 -19.875 1 86 76 ASN B O 1
ATOM 1774 N N . ASP B 1 77 ? 2.855 -7.367 -21.641 1 79.56 77 ASP B N 1
ATOM 1775 C CA . ASP B 1 77 ? 3.707 -8 -22.641 1 79.56 77 ASP B CA 1
ATOM 1776 C C . ASP B 1 77 ? 5.184 -7.781 -22.328 1 79.56 77 ASP B C 1
ATOM 1778 O O . ASP B 1 77 ? 6.043 -8.516 -22.812 1 79.56 77 ASP B O 1
ATOM 1782 N N . GLU B 1 78 ? 5.512 -6.91 -21.547 1 87.44 78 GLU B N 1
ATOM 1783 C CA . GLU B 1 78 ? 6.91 -6.703 -21.172 1 87.44 78 GLU B CA 1
ATOM 1784 C C . GLU B 1 78 ? 7.398 -7.789 -20.219 1 87.44 78 GLU B C 1
ATOM 1786 O O . GLU B 1 78 ? 8.602 -8 -20.078 1 87.44 78 GLU B O 1
ATOM 1791 N N . TYR B 1 79 ? 6.422 -8.336 -19.578 1 88.12 79 TYR B N 1
ATOM 1792 C CA . TYR B 1 79 ? 6.738 -9.406 -18.625 1 88.12 79 TYR B CA 1
ATOM 1793 C C . TYR B 1 79 ? 6.016 -10.695 -19.016 1 88.12 79 TYR B C 1
ATOM 1795 O O . TYR B 1 79 ? 4.812 -10.836 -18.766 1 88.12 79 TYR B O 1
ATOM 1803 N N . ASP B 1 80 ? 6.809 -11.578 -19.609 1 86.06 80 ASP B N 1
ATOM 1804 C CA . ASP B 1 80 ? 6.18 -12.836 -20 1 86.06 80 ASP B CA 1
ATOM 1805 C C . ASP B 1 80 ? 6.016 -13.766 -18.797 1 86.06 80 ASP B C 1
ATOM 1807 O O . ASP B 1 80 ? 6.414 -13.422 -17.688 1 86.06 80 ASP B O 1
ATOM 1811 N N . GLU B 1 81 ? 5.512 -14.852 -19.062 1 86.75 81 GLU B N 1
ATOM 1812 C CA . GLU B 1 81 ? 5.18 -15.812 -18.016 1 86.75 81 GLU B CA 1
ATOM 1813 C C . GLU B 1 81 ? 6.43 -16.25 -17.266 1 86.75 81 GLU B C 1
ATOM 1815 O O . GLU B 1 81 ? 6.41 -16.391 -16.031 1 86.75 81 GLU B O 1
ATOM 1820 N N . LEU B 1 82 ? 7.438 -16.484 -18.016 1 88.5 82 LEU B N 1
ATOM 1821 C CA . LEU B 1 82 ? 8.672 -16.969 -17.406 1 88.5 82 LEU B CA 1
ATOM 1822 C C . LEU B 1 82 ? 9.25 -15.922 -16.453 1 88.5 82 LEU B C 1
ATOM 1824 O O . LEU B 1 82 ? 9.633 -16.25 -15.328 1 88.5 82 LEU B O 1
ATOM 1828 N N . LEU B 1 83 ? 9.266 -14.711 -16.875 1 90.62 83 LEU B N 1
ATOM 1829 C CA . LEU B 1 83 ? 9.805 -13.625 -16.062 1 90.62 83 LEU B CA 1
ATOM 1830 C C . LEU B 1 83 ? 8.945 -13.422 -14.812 1 90.62 83 LEU B C 1
ATOM 1832 O O . LEU B 1 83 ? 9.477 -13.227 -13.711 1 90.62 83 LEU B O 1
ATOM 1836 N N . LEU B 1 84 ? 7.73 -13.5 -14.953 1 92.19 84 LEU B N 1
ATOM 1837 C CA . LEU B 1 84 ? 6.824 -13.344 -13.82 1 92.19 84 LEU B CA 1
ATOM 1838 C C . LEU B 1 84 ? 7.039 -14.453 -12.805 1 92.19 84 LEU B C 1
ATOM 1840 O O . LEU B 1 84 ? 6.988 -14.219 -11.594 1 92.19 84 LEU B O 1
ATOM 1844 N N . THR B 1 85 ? 7.301 -15.617 -13.32 1 91.94 85 THR B N 1
ATOM 1845 C CA . THR B 1 85 ? 7.551 -16.75 -12.438 1 91.94 85 THR B CA 1
ATOM 1846 C C . THR B 1 85 ? 8.828 -16.531 -11.633 1 91.94 85 THR B C 1
ATOM 1848 O O . THR B 1 85 ? 8.867 -16.844 -10.438 1 91.94 85 THR B O 1
ATOM 1851 N N . GLU B 1 86 ? 9.797 -16 -12.273 1 91.94 86 GLU B N 1
ATOM 1852 C CA . GLU B 1 86 ? 11.039 -15.695 -11.578 1 91.94 86 GLU B CA 1
ATOM 1853 C C . GLU B 1 86 ? 10.828 -14.617 -10.516 1 91.94 86 GLU B C 1
ATOM 1855 O O . GLU B 1 86 ? 11.391 -14.695 -9.422 1 91.94 86 GLU B O 1
ATOM 1860 N N . MET B 1 87 ? 10.078 -13.648 -10.844 1 92.69 87 MET B N 1
ATOM 1861 C CA . MET B 1 87 ? 9.766 -12.578 -9.898 1 92.69 87 MET B CA 1
ATOM 1862 C C . MET B 1 87 ? 8.984 -13.109 -8.703 1 92.69 87 MET B C 1
ATOM 1864 O O . MET B 1 87 ? 9.227 -12.703 -7.57 1 92.69 87 MET B O 1
ATOM 1868 N N . LEU B 1 88 ? 8.109 -14.016 -8.984 1 93.06 88 LEU B N 1
ATOM 1869 C CA . LEU B 1 88 ? 7.316 -14.609 -7.91 1 93.06 88 LEU B CA 1
ATOM 1870 C C . LEU B 1 88 ? 8.195 -15.414 -6.965 1 93.06 88 LEU B C 1
ATOM 1872 O O . LEU B 1 88 ? 7.945 -15.461 -5.758 1 93.06 88 LEU B O 1
ATOM 1876 N N . ALA B 1 89 ? 9.234 -16.031 -7.535 1 92.44 89 ALA B N 1
ATOM 1877 C CA . ALA B 1 89 ? 10.18 -16.766 -6.695 1 92.44 89 ALA B CA 1
ATOM 1878 C C . ALA B 1 89 ? 10.914 -15.82 -5.75 1 92.44 89 ALA B C 1
ATOM 1880 O O . ALA B 1 89 ? 11.141 -16.156 -4.586 1 92.44 89 ALA B O 1
ATOM 1881 N N . LEU B 1 90 ? 11.258 -14.664 -6.238 1 91.62 90 LEU B N 1
ATOM 1882 C CA . LEU B 1 90 ? 11.914 -13.664 -5.406 1 91.62 90 LEU B CA 1
ATOM 1883 C C . LEU B 1 90 ? 10.961 -13.117 -4.355 1 91.62 90 LEU B C 1
ATOM 1885 O O . LEU B 1 90 ? 11.352 -12.898 -3.205 1 91.62 90 LEU B O 1
ATOM 1889 N N . ILE B 1 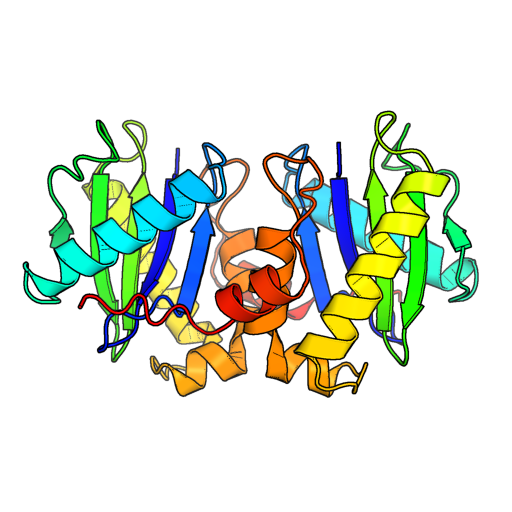91 ? 9.719 -12.922 -4.742 1 93.62 91 ILE B N 1
ATOM 1890 C CA . ILE B 1 91 ? 8.703 -12.461 -3.803 1 93.62 91 ILE B CA 1
ATOM 1891 C C . ILE B 1 91 ? 8.508 -13.508 -2.707 1 93.62 91 ILE B C 1
ATOM 1893 O O . ILE B 1 91 ? 8.32 -13.156 -1.537 1 93.62 91 ILE B O 1
ATOM 1897 N N . HIS B 1 92 ? 8.586 -14.711 -3.125 1 94.19 92 HIS B N 1
ATOM 1898 C CA . HIS B 1 92 ? 8.469 -15.797 -2.152 1 94.19 92 HIS B CA 1
ATOM 1899 C C . HIS B 1 92 ? 9.555 -15.703 -1.092 1 94.19 92 HIS B C 1
ATOM 1901 O O . HIS B 1 92 ? 9.281 -15.805 0.105 1 94.19 92 HIS B O 1
ATOM 1907 N N . ALA B 1 93 ? 10.781 -15.516 -1.533 1 92.56 93 ALA B N 1
ATOM 1908 C CA . ALA B 1 93 ? 11.906 -15.391 -0.61 1 92.56 93 ALA B CA 1
ATOM 1909 C C . ALA B 1 93 ? 11.719 -14.203 0.328 1 92.56 93 ALA B C 1
ATOM 1911 O O . ALA B 1 93 ? 12 -14.305 1.526 1 92.56 93 ALA B O 1
ATOM 1912 N N . VAL B 1 94 ? 11.227 -13.141 -0.197 1 91.06 94 VAL B N 1
ATOM 1913 C CA . VAL B 1 94 ? 11.008 -11.922 0.575 1 91.06 94 VAL B CA 1
ATOM 1914 C C . VAL B 1 94 ? 9.914 -12.156 1.613 1 91.06 94 VAL B C 1
ATOM 1916 O O . VAL B 1 94 ? 10.062 -11.781 2.777 1 91.06 94 VAL B O 1
ATOM 1919 N N . LEU B 1 95 ? 8.82 -12.7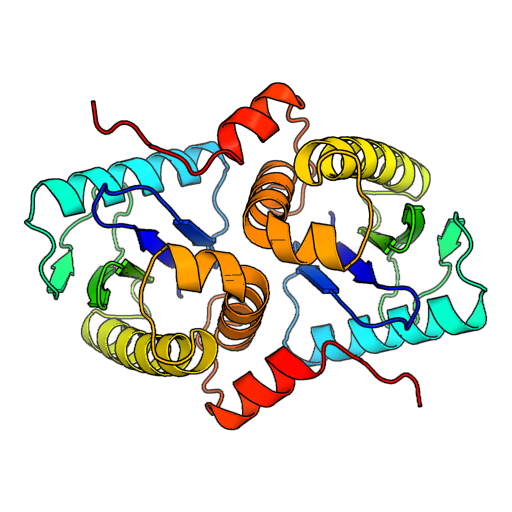97 1.195 1 93.69 95 LEU B N 1
ATOM 1920 C CA . LEU B 1 95 ? 7.73 -13.086 2.121 1 93.69 95 LEU B CA 1
ATOM 1921 C C . LEU B 1 95 ? 8.195 -14.016 3.238 1 93.69 95 LEU B C 1
ATOM 1923 O O . LEU B 1 95 ? 7.84 -13.812 4.402 1 93.69 95 LEU B O 1
ATOM 1927 N N . LEU B 1 96 ? 9.031 -14.953 2.838 1 93.38 96 LEU B N 1
ATOM 1928 C CA . LEU B 1 96 ? 9.555 -15.875 3.842 1 93.38 96 LEU B CA 1
ATOM 1929 C C . LEU B 1 96 ? 10.367 -15.133 4.895 1 93.38 96 LEU B C 1
ATOM 1931 O O . LEU B 1 96 ? 10.242 -15.406 6.09 1 93.38 96 LEU B O 1
ATOM 1935 N N . THR B 1 97 ? 11.109 -14.203 4.434 1 91.38 97 THR B N 1
ATOM 1936 C CA . THR B 1 97 ? 11.945 -13.43 5.344 1 91.38 97 THR B CA 1
ATOM 1937 C C . THR B 1 97 ? 11.102 -12.516 6.219 1 91.38 97 THR B C 1
ATOM 1939 O O . THR B 1 97 ? 11.266 -12.484 7.441 1 91.38 97 THR B O 1
ATOM 1942 N N . GLN B 1 98 ? 10.133 -11.828 5.621 1 92.12 98 GLN B N 1
ATOM 1943 C CA . GLN B 1 98 ? 9.352 -10.828 6.336 1 92.12 98 GLN B CA 1
ATOM 1944 C C . GLN B 1 98 ? 8.352 -11.484 7.285 1 92.12 98 GLN B C 1
ATOM 1946 O O . GLN B 1 98 ? 8.008 -10.914 8.32 1 92.12 98 GLN B O 1
ATOM 1951 N N . LEU B 1 99 ? 7.938 -12.688 7 1 94.44 99 LEU B N 1
ATOM 1952 C CA . LEU B 1 99 ? 6.914 -13.359 7.793 1 94.44 99 LEU B CA 1
ATOM 1953 C C . LEU B 1 99 ? 7.543 -14.391 8.719 1 94.44 99 LEU B C 1
ATOM 1955 O O . LEU B 1 99 ? 6.848 -15.266 9.25 1 94.44 99 LEU B O 1
ATOM 1959 N N . GLU B 1 100 ? 8.82 -14.273 8.836 1 91.88 100 GLU B N 1
ATOM 1960 C CA . GLU B 1 100 ? 9.555 -15.133 9.758 1 91.88 100 GLU B CA 1
ATOM 1961 C C . GLU B 1 100 ? 9.289 -16.609 9.469 1 91.88 100 GLU B C 1
ATOM 1963 O O . GLU B 1 100 ? 9 -17.375 10.391 1 91.88 100 GLU B O 1
ATOM 1968 N N . LYS B 1 101 ? 9.219 -16.906 8.266 1 91.5 101 LYS B N 1
ATOM 1969 C CA . LYS B 1 101 ? 9.109 -18.25 7.711 1 91.5 101 LYS B CA 1
ATOM 1970 C C . LYS B 1 101 ? 7.727 -18.844 7.969 1 91.5 101 LYS B C 1
ATOM 1972 O O . LYS B 1 101 ? 7.539 -20.062 7.867 1 91.5 101 LYS B O 1
ATOM 1977 N N . LYS B 1 102 ? 6.793 -18.078 8.453 1 95.62 102 LYS B N 1
ATOM 1978 C CA . LYS B 1 102 ? 5.402 -18.469 8.633 1 95.62 102 LYS B CA 1
ATOM 1979 C C . LYS B 1 102 ? 4.508 -17.875 7.551 1 95.62 102 LYS B C 1
ATOM 1981 O O . LYS B 1 102 ? 4.098 -16.719 7.641 1 95.62 102 LYS B O 1
ATOM 1986 N N . LEU B 1 103 ? 4.191 -18.688 6.594 1 96.25 103 LEU B N 1
ATOM 1987 C CA . LEU B 1 103 ? 3.385 -18.234 5.469 1 96.25 103 LEU B CA 1
ATOM 1988 C C . LEU B 1 103 ? 1.902 -18.484 5.723 1 96.25 103 LEU B C 1
ATOM 1990 O O . LEU B 1 103 ? 1.271 -19.266 5.012 1 96.25 103 LEU B O 1
ATOM 1994 N N . THR B 1 104 ? 1.4 -17.844 6.754 1 96.5 104 THR B N 1
ATOM 1995 C CA . THR B 1 104 ? 0.005 -17.938 7.164 1 96.5 104 THR B CA 1
ATOM 1996 C C . THR B 1 104 ? -0.679 -16.578 7.102 1 96.5 104 THR B C 1
ATOM 1998 O O . THR B 1 104 ? -0.01 -15.547 7.07 1 96.5 104 THR B O 1
ATOM 2001 N N . GLU B 1 105 ? -1.977 -16.641 7.039 1 94.62 105 GLU B N 1
ATOM 2002 C CA . GLU B 1 105 ? -2.754 -15.406 7.082 1 94.62 105 GLU B CA 1
ATOM 2003 C C . GLU B 1 105 ? -2.424 -14.586 8.328 1 94.62 105 GLU B C 1
ATOM 2005 O O . GLU B 1 105 ? -2.199 -13.375 8.234 1 94.62 105 GLU B O 1
ATOM 2010 N N . ALA B 1 106 ? -2.404 -15.305 9.453 1 94.44 106 ALA B N 1
ATOM 2011 C CA . ALA B 1 106 ? -2.129 -14.633 10.719 1 94.44 106 ALA B CA 1
ATOM 2012 C C . ALA B 1 106 ? -0.771 -13.93 10.688 1 94.44 106 ALA B C 1
ATOM 2014 O O . ALA B 1 106 ? -0.646 -12.781 11.117 1 94.44 106 ALA B O 1
ATOM 2015 N N . SER B 1 107 ? 0.247 -14.594 10.172 1 95.5 107 SER B N 1
ATOM 2016 C CA . SER B 1 107 ? 1.594 -14.039 10.102 1 95.5 107 SER B CA 1
ATOM 2017 C C . SER B 1 107 ? 1.647 -12.852 9.141 1 95.5 107 SER B C 1
ATOM 2019 O O . SER B 1 107 ? 2.301 -11.844 9.422 1 95.5 107 SER B O 1
ATOM 2021 N N . LEU B 1 108 ? 0.956 -12.906 8 1 95.56 108 LEU B N 1
ATOM 2022 C CA . LEU B 1 108 ? 0.906 -11.812 7.035 1 95.56 108 LEU B CA 1
ATOM 2023 C C . LEU B 1 108 ? 0.277 -10.57 7.652 1 95.56 108 LEU B C 1
ATOM 2025 O O . LEU B 1 108 ? 0.832 -9.477 7.551 1 95.56 108 LEU B O 1
ATOM 2029 N N . LEU B 1 109 ? -0.862 -10.836 8.352 1 93.12 109 LEU B N 1
ATOM 2030 C CA . LEU B 1 109 ? -1.583 -9.695 8.914 1 93.12 109 LEU B CA 1
ATOM 2031 C C . LEU B 1 109 ? -0.792 -9.062 10.055 1 93.12 109 LEU B C 1
ATOM 2033 O O . LEU B 1 109 ? -0.845 -7.844 10.25 1 93.12 109 LEU B O 1
ATOM 2037 N N . ALA B 1 110 ? -0.017 -9.852 10.734 1 92.56 110 ALA B N 1
ATOM 2038 C CA . ALA B 1 110 ? 0.798 -9.359 11.844 1 92.56 110 ALA B CA 1
ATOM 2039 C C . ALA B 1 110 ? 2.012 -8.594 11.336 1 92.56 110 ALA B C 1
ATOM 2041 O O . ALA B 1 110 ? 2.547 -7.73 12.031 1 92.56 110 ALA B O 1
ATOM 2042 N N . ASN B 1 111 ? 2.42 -8.875 10.148 1 92.69 111 ASN B N 1
ATOM 2043 C CA . ASN B 1 111 ? 3.615 -8.258 9.578 1 92.69 111 ASN B CA 1
ATOM 2044 C C . ASN B 1 111 ? 3.291 -7.48 8.305 1 92.69 111 ASN B C 1
ATOM 2046 O O . ASN B 1 111 ? 4.141 -7.344 7.426 1 92.69 111 ASN B O 1
ATOM 2050 N N . TYR B 1 112 ? 2.121 -6.965 8.25 1 93.69 112 TYR B N 1
ATOM 2051 C CA . TYR B 1 112 ? 1.588 -6.371 7.027 1 93.69 112 TYR B CA 1
ATOM 2052 C C . TYR B 1 112 ? 2.428 -5.18 6.59 1 93.69 112 TYR B C 1
ATOM 2054 O O . TYR B 1 112 ? 2.738 -5.031 5.406 1 93.69 112 TYR B O 1
ATOM 2062 N N . ALA B 1 113 ? 2.783 -4.383 7.57 1 91.94 113 ALA B N 1
ATOM 2063 C CA . ALA B 1 113 ? 3.561 -3.184 7.27 1 91.94 113 ALA B CA 1
ATOM 2064 C C . ALA B 1 113 ? 4.895 -3.545 6.617 1 91.94 113 ALA B C 1
ATOM 2066 O O . ALA B 1 113 ? 5.301 -2.924 5.633 1 91.94 113 ALA B O 1
ATOM 2067 N N . LYS B 1 114 ? 5.492 -4.547 7.094 1 90.56 114 LYS B N 1
ATOM 2068 C CA . LYS B 1 114 ? 6.773 -4.992 6.562 1 90.56 114 LYS B CA 1
ATOM 2069 C C . LYS B 1 114 ? 6.629 -5.504 5.133 1 90.56 114 LYS B C 1
ATOM 2071 O O . LYS B 1 114 ? 7.477 -5.23 4.281 1 90.56 114 LYS B O 1
ATOM 2076 N N . VAL B 1 115 ? 5.598 -6.219 4.91 1 93.31 115 VAL B N 1
ATOM 2077 C CA . VAL B 1 115 ? 5.363 -6.809 3.598 1 93.31 115 VAL B CA 1
ATOM 2078 C C . VAL B 1 115 ? 5.098 -5.707 2.574 1 93.31 115 VAL B C 1
ATOM 2080 O O . VAL B 1 115 ? 5.684 -5.707 1.489 1 93.31 115 VAL B O 1
ATOM 2083 N N . VAL B 1 116 ? 4.262 -4.797 2.951 1 91.56 116 VAL B N 1
ATOM 2084 C CA . VAL B 1 116 ? 3.922 -3.701 2.049 1 91.56 116 VAL B CA 1
ATOM 2085 C C . VAL B 1 116 ? 5.176 -2.887 1.732 1 91.56 116 VAL B C 1
ATOM 2087 O O . VAL B 1 116 ? 5.418 -2.537 0.575 1 91.56 116 VAL B O 1
ATOM 2090 N N . ALA B 1 117 ? 5.93 -2.615 2.729 1 87.25 117 ALA B N 1
ATOM 2091 C CA . ALA B 1 117 ? 7.164 -1.859 2.537 1 87.25 117 ALA B CA 1
ATOM 2092 C C . ALA B 1 117 ? 8.125 -2.6 1.61 1 87.25 117 ALA B C 1
ATOM 2094 O O . ALA B 1 117 ? 8.758 -1.989 0.747 1 87.25 117 ALA B O 1
ATOM 2095 N N . ALA B 1 118 ? 8.234 -3.852 1.797 1 89.56 118 ALA B N 1
ATOM 2096 C CA . ALA B 1 118 ? 9.125 -4.664 0.974 1 89.56 118 ALA B CA 1
ATOM 2097 C C . ALA B 1 118 ? 8.68 -4.66 -0.485 1 89.56 118 ALA B C 1
ATOM 2099 O O . ALA B 1 118 ? 9.5 -4.496 -1.392 1 89.56 118 ALA B O 1
ATOM 2100 N N . VAL B 1 119 ? 7.406 -4.836 -0.716 1 90.12 119 VAL B N 1
ATOM 2101 C CA . VAL B 1 119 ? 6.863 -4.867 -2.07 1 90.12 119 VAL B CA 1
ATOM 2102 C C . VAL B 1 119 ? 7.086 -3.518 -2.748 1 90.12 119 VAL B C 1
ATOM 2104 O O . VAL B 1 119 ? 7.445 -3.459 -3.928 1 90.12 119 VAL B O 1
ATOM 2107 N N . ASP B 1 120 ? 6.926 -2.498 -1.981 1 85.69 120 ASP B N 1
ATOM 2108 C CA . ASP B 1 120 ? 7.094 -1.151 -2.518 1 85.69 120 ASP B CA 1
ATOM 2109 C C . ASP B 1 120 ? 8.539 -0.915 -2.965 1 85.69 120 ASP B C 1
ATOM 2111 O O . ASP B 1 120 ? 8.789 -0.113 -3.867 1 85.69 120 ASP B O 1
ATOM 2115 N N . GLU B 1 121 ? 9.422 -1.639 -2.439 1 84.75 121 GLU B N 1
ATOM 2116 C CA . GLU B 1 121 ? 10.828 -1.482 -2.779 1 84.75 121 GLU B CA 1
ATOM 2117 C C . GLU B 1 121 ? 11.195 -2.309 -4.008 1 84.75 121 GLU B C 1
ATOM 2119 O O . GLU B 1 121 ? 12.227 -2.062 -4.645 1 84.75 121 GLU B O 1
ATOM 2124 N N . MET B 1 122 ? 10.336 -3.232 -4.273 1 89.62 122 MET B N 1
ATOM 2125 C CA . MET B 1 122 ? 10.648 -4.16 -5.355 1 89.62 122 MET B CA 1
ATOM 2126 C C . ME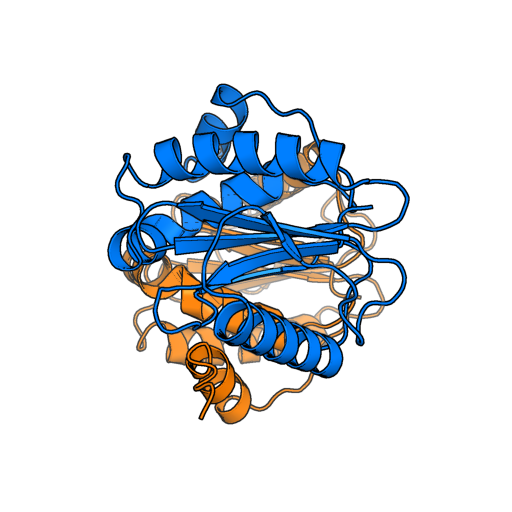T B 1 122 ? 10.141 -3.633 -6.691 1 89.62 122 MET B C 1
ATOM 2128 O O . MET B 1 122 ? 10.555 -4.109 -7.75 1 89.62 122 MET B O 1
ATOM 2132 N N . VAL B 1 123 ? 9.211 -2.717 -6.664 1 88 123 VAL B N 1
ATOM 2133 C CA . VAL B 1 123 ? 8.578 -2.242 -7.887 1 88 123 VAL B CA 1
ATOM 2134 C C . VAL B 1 123 ? 8.641 -0.717 -7.949 1 88 123 VAL B C 1
ATOM 2136 O O . VAL B 1 123 ? 8.32 -0.037 -6.969 1 88 123 VAL B O 1
ATOM 2139 N N . GLN B 1 124 ? 9.078 -0.245 -9.078 1 83.19 124 GLN B N 1
ATOM 2140 C CA . GLN B 1 124 ? 9.125 1.195 -9.305 1 83.19 124 GLN B CA 1
ATOM 2141 C C . GLN B 1 124 ? 8.516 1.561 -10.656 1 83.19 124 GLN B C 1
ATOM 2143 O O . GLN B 1 124 ? 8.984 1.104 -11.695 1 83.19 124 GLN B O 1
ATOM 2148 N N . GLN B 1 125 ? 7.445 2.387 -10.523 1 82.25 125 GLN B N 1
ATOM 2149 C CA . GLN B 1 125 ? 6.801 2.889 -11.727 1 82.25 125 GLN B CA 1
ATOM 2150 C C . GLN B 1 125 ? 6.426 1.744 -12.664 1 82.25 125 GLN B C 1
ATOM 2152 O O . GLN B 1 125 ? 6.656 1.823 -13.875 1 82.25 125 GLN B O 1
ATOM 2157 N N . GLY B 1 126 ? 6.055 0.683 -12.031 1 85.12 126 GLY B N 1
ATOM 2158 C CA . GLY B 1 126 ? 5.566 -0.447 -12.797 1 85.12 126 GLY B CA 1
ATOM 2159 C C . GLY B 1 126 ? 6.672 -1.383 -13.258 1 85.12 126 GLY B C 1
ATOM 2160 O O . GLY B 1 126 ? 6.414 -2.359 -13.961 1 85.12 126 GLY B O 1
ATOM 2161 N N . HIS B 1 127 ? 7.812 -1.055 -12.891 1 91 127 HIS B N 1
ATOM 2162 C CA . HIS B 1 127 ? 8.93 -1.896 -13.297 1 91 127 HIS B CA 1
ATOM 2163 C C . HIS B 1 127 ? 9.57 -2.584 -12.102 1 91 127 HIS B C 1
ATOM 2165 O O . HIS B 1 127 ? 9.695 -1.985 -11.031 1 91 127 HIS B O 1
ATOM 2171 N N . TRP B 1 128 ? 9.992 -3.74 -12.383 1 90.12 128 TRP B N 1
ATOM 2172 C CA . TRP B 1 128 ? 10.648 -4.543 -11.359 1 90.12 128 TRP B CA 1
ATOM 2173 C C . TRP B 1 128 ? 12.047 -4.012 -11.062 1 90.12 128 TRP B C 1
ATOM 2175 O O . TRP B 1 128 ? 12.836 -3.771 -11.977 1 90.12 128 TRP B O 1
ATOM 2185 N N . GLU B 1 129 ? 12.281 -3.738 -9.758 1 84.88 129 GLU B N 1
ATOM 2186 C CA . GLU B 1 129 ? 13.602 -3.266 -9.344 1 84.88 129 GLU B CA 1
ATOM 2187 C C . GLU B 1 129 ? 14.406 -4.383 -8.688 1 84.88 129 GLU B C 1
ATOM 2189 O O . GLU B 1 129 ? 13.867 -5.156 -7.895 1 84.88 129 GLU B O 1
ATOM 2194 N N . THR B 1 130 ? 15.492 -4.691 -9.242 1 71.69 130 THR B N 1
ATOM 2195 C CA . THR B 1 130 ? 16.328 -5.758 -8.703 1 71.69 130 THR B CA 1
ATOM 2196 C C . THR B 1 130 ? 16.984 -5.316 -7.402 1 71.69 130 THR B C 1
ATOM 2198 O O . THR B 1 130 ? 17.844 -4.426 -7.406 1 71.69 130 THR B O 1
ATOM 2201 N N . THR B 1 131 ? 16.188 -5.336 -6.418 1 65.75 131 THR B N 1
ATOM 2202 C CA . THR B 1 131 ? 16.797 -5.02 -5.129 1 65.75 131 THR B CA 1
ATOM 2203 C C . THR B 1 131 ? 17.125 -6.293 -4.363 1 65.75 131 THR B C 1
ATOM 2205 O O . THR B 1 131 ? 16.438 -7.309 -4.496 1 65.75 131 THR B O 1
ATOM 2208 N N . ASP B 1 132 ? 18.422 -6.359 -3.945 1 65.56 132 ASP B N 1
ATOM 2209 C CA . ASP B 1 132 ? 18.781 -7.539 -3.164 1 65.56 132 ASP B CA 1
ATOM 2210 C C . ASP B 1 132 ? 18.047 -7.555 -1.823 1 65.56 132 ASP B C 1
ATOM 2212 O O . ASP B 1 132 ? 17.625 -6.508 -1.333 1 65.56 132 ASP B O 1
ATOM 2216 N N . GLU B 1 133 ? 17.781 -8.766 -1.289 1 64.44 133 GLU B N 1
ATOM 2217 C CA . GLU B 1 133 ? 17.016 -9.016 -0.066 1 64.44 133 GLU B CA 1
ATOM 2218 C C . GLU B 1 133 ? 17.547 -8.18 1.092 1 64.44 133 GLU B C 1
ATOM 2220 O O . GLU B 1 133 ? 16.766 -7.57 1.833 1 64.44 133 GLU B O 1
ATOM 2225 N N . PRO B 1 134 ? 18.812 -8.141 1.197 1 61.88 134 PRO B N 1
ATOM 2226 C CA . PRO B 1 134 ? 19.328 -7.34 2.309 1 61.88 134 PRO B CA 1
ATOM 2227 C C . PRO B 1 134 ? 18.938 -5.867 2.203 1 61.88 134 PRO B C 1
ATOM 2229 O O . PRO B 1 134 ? 18.672 -5.223 3.219 1 61.88 134 PRO B O 1
ATOM 2232 N N . ALA B 1 135 ? 18.859 -5.5 1.091 1 63.72 135 ALA B N 1
ATOM 2233 C CA . ALA B 1 135 ? 18.5 -4.105 0.879 1 63.72 135 ALA B CA 1
ATOM 2234 C C . ALA B 1 135 ? 17.016 -3.871 1.212 1 63.72 135 ALA B C 1
ATOM 2236 O O . ALA B 1 135 ? 16.672 -2.854 1.813 1 63.72 135 ALA B O 1
ATOM 2237 N N . ILE B 1 136 ? 16.266 -4.816 0.922 1 66.12 136 ILE B N 1
ATOM 2238 C CA . ILE B 1 136 ? 14.836 -4.75 1.188 1 66.12 136 ILE B CA 1
ATOM 2239 C C . ILE B 1 136 ? 14.594 -4.77 2.693 1 66.12 136 ILE B C 1
ATOM 2241 O O . ILE B 1 136 ? 13.797 -3.982 3.209 1 66.12 136 ILE B O 1
ATOM 2245 N N . GLU B 1 137 ? 15.359 -5.629 3.301 1 66 137 GLU B N 1
ATOM 2246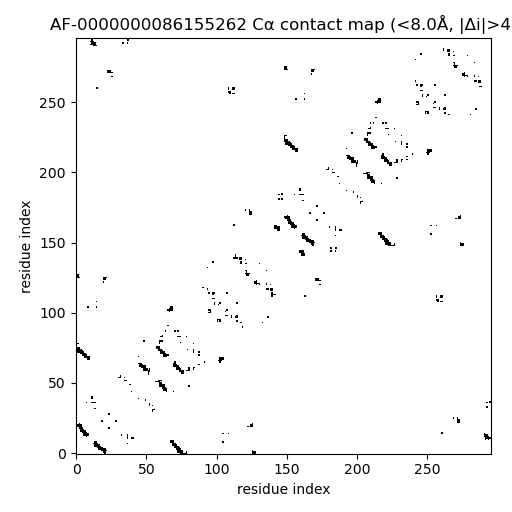 C CA . GLU B 1 137 ? 15.211 -5.758 4.746 1 66 137 GLU B CA 1
ATOM 2247 C C . GLU B 1 137 ? 15.609 -4.469 5.461 1 66 137 GLU B C 1
ATOM 2249 O O . GLU B 1 137 ? 14.961 -4.066 6.434 1 66 137 GLU B O 1
ATOM 2254 N N . GLN B 1 138 ? 16.688 -3.957 5.059 1 59.94 138 GLN B N 1
ATOM 2255 C CA . GLN B 1 138 ? 17.172 -2.727 5.664 1 59.94 138 GLN B CA 1
ATOM 2256 C C . GLN B 1 138 ? 16.203 -1.576 5.461 1 59.94 138 GLN B C 1
ATOM 2258 O O . GLN B 1 138 ? 15.977 -0.772 6.371 1 59.94 138 GLN B O 1
ATOM 2263 N N . MET B 1 139 ? 15.695 -1.635 4.375 1 57.34 139 MET B N 1
ATOM 2264 C CA . MET B 1 139 ? 14.82 -0.521 4.016 1 57.34 139 MET B CA 1
ATOM 2265 C C . MET B 1 139 ? 13.461 -0.654 4.695 1 57.34 139 MET B C 1
ATOM 2267 O O . MET B 1 139 ? 12.812 0.349 5 1 57.34 139 MET B O 1
ATOM 2271 N N . SER B 1 140 ? 13.07 -1.914 4.699 1 58.62 140 SER B N 1
ATOM 2272 C CA . SER B 1 140 ? 11.797 -2.129 5.379 1 58.62 140 SER B CA 1
ATOM 2273 C C . SER B 1 140 ? 11.875 -1.723 6.844 1 58.62 140 SER B C 1
ATOM 2275 O O . SER B 1 140 ? 10.867 -1.375 7.457 1 58.62 140 SER B O 1
ATOM 2277 N N . LYS B 1 141 ? 13.18 -1.818 7.449 1 52.22 141 LYS B N 1
ATOM 2278 C CA . LYS B 1 141 ? 13.445 -1.47 8.844 1 52.22 141 LYS B CA 1
ATOM 2279 C C . LYS B 1 141 ? 13.531 0.043 9.023 1 52.22 141 LYS B C 1
ATOM 2281 O O . LYS B 1 141 ? 13.234 0.562 10.102 1 52.22 141 LYS B O 1
ATOM 2286 N N . LEU B 1 142 ? 14.328 0.66 8.133 1 48.69 142 LEU B N 1
ATOM 2287 C CA . LEU B 1 142 ? 14.664 2.07 8.297 1 48.69 142 LEU B CA 1
ATOM 2288 C C . LEU B 1 142 ? 13.398 2.918 8.398 1 48.69 142 LEU B C 1
ATOM 2290 O O . LEU B 1 142 ? 13.453 4.145 8.289 1 48.69 142 LEU B O 1
ATOM 2294 N N . ARG B 1 143 ? 12.266 2.355 8.438 1 48.62 143 ARG B N 1
ATOM 2295 C CA . ARG B 1 143 ? 11.234 3.301 8.852 1 48.62 143 ARG B CA 1
ATOM 2296 C C . ARG B 1 143 ? 11.758 4.242 9.93 1 48.62 143 ARG B C 1
ATOM 2298 O O . ARG B 1 143 ? 11.023 5.094 10.43 1 48.62 143 ARG B O 1
ATOM 2305 N N . PRO B 1 144 ? 12.586 3.922 10.859 1 42.5 144 PRO B N 1
ATOM 2306 C CA . PRO B 1 144 ? 13.078 4.879 11.852 1 42.5 144 PRO B CA 1
ATOM 2307 C C . PRO B 1 144 ? 13.945 5.973 11.234 1 42.5 144 PRO B C 1
ATOM 2309 O O . PRO B 1 144 ? 15.023 5.691 10.711 1 42.5 144 PRO B O 1
ATOM 2312 N N . TYR B 1 145 ? 13.586 6.66 10.133 1 39.38 145 TYR B N 1
ATOM 2313 C CA . TYR B 1 145 ? 14.617 7.641 9.82 1 39.38 145 TYR B CA 1
ATOM 2314 C C . TYR B 1 145 ? 15.164 8.273 11.094 1 39.38 145 TYR B C 1
ATOM 2316 O O . TYR B 1 145 ? 14.414 8.875 11.867 1 39.38 145 TYR B O 1
ATOM 2324 N N . PRO B 1 146 ? 15.977 7.668 11.703 1 38.66 146 PRO B N 1
ATOM 2325 C CA . PRO B 1 146 ? 16.641 8.375 12.797 1 38.66 146 PRO B CA 1
ATOM 2326 C C . PRO B 1 146 ? 17.062 9.789 12.406 1 38.66 146 PRO B C 1
ATOM 2328 O O . PRO B 1 146 ? 17.609 10 11.32 1 38.66 146 PRO B O 1
ATOM 2331 N N . VAL B 1 147 ? 16.203 10.766 12.43 1 34.47 147 VAL B N 1
ATOM 2332 C CA . VAL B 1 147 ? 16.828 12.078 12.398 1 34.47 147 VAL B CA 1
ATOM 2333 C C . VAL B 1 147 ? 18 12.109 13.383 1 34.47 147 VAL B C 1
ATOM 2335 O O . VAL B 1 147 ? 17.797 11.977 14.594 1 34.47 147 VAL B O 1
ATOM 2338 N N . LYS B 1 148 ? 19.125 11.484 13.102 1 27.64 148 LYS B N 1
ATOM 2339 C CA . LYS B 1 148 ? 20.281 11.836 13.93 1 27.64 148 LYS B CA 1
ATOM 2340 C C . LYS B 1 148 ? 20.578 13.328 13.844 1 27.64 148 LYS B C 1
ATOM 2342 O O . LYS B 1 148 ? 20.516 13.922 12.758 1 27.64 148 LYS B O 1
#

Organism: Pythium oligandrum (NCBI:txid41045)

Sequence (296 aa):
MLHSLVVLNDDQYVLLARYFQPQLTLDARRQFETHLARVCTQHGGGSGVVDQLLCCENQFVVVRQMGELRVLLAGNDEYDELLLTEMLALIHAVLLTQLEKKLTEASLLANYAKVVAAVDEMVQQGHWETTDEPAIEQMSKLRPYPVKMLHSLVVLNDDQYVLLARYFQPQLTLDARRQFETHLARVCTQHGGGSGVVDQLLCCENQFVVVRQMGELRVLLAGNDEYDELLLTEMLALIHAVLLTQLEKKLTEASLLANYAKVVAAVDEMVQQGHWETTDEPAIEQMSKLRPYPVK

Foldseek 3Di:
DWAKKFKAFLQLDTLDIDGFPPDDDPVLVVVQSVLVSVQCVPVPVDFAWSPCSVSDPQKTKTWHDDPRMIMIIIDHPVADRVNRVVVVVVLNVLCCVQLVNDPHSVSCVVRVLLSVQLVVVQDDNNDGDPDDSVVSNVRSPPCCVVPD/DWAKKFKAFLQLDTLDIDGFPPDDDPVLVVVVSVLVSVQCVPVPVDFAWSPDSVSDPQKTKTWHDDPRMIMIIIDHPVADPVNRVVVVVVLNVLCCVQLVNDPHSVSCVVRVLLSVQLVVVQDDNNDGDPDDSVVSNVRSPVVVVPPD

Nearest PDB structures (foldseek):
  5mc7-assembly2_B  TM=8.520E-01  e=2.920E-08  Homo sapiens
  2hf6-assembly1_A  TM=8.658E-01  e=1.098E-07  Homo sapiens
  9c59-assembly1_S  TM=8.120E-01  e=2.920E-08  Homo sapiens
  3tjz-assembly2_F  TM=8.492E-01  e=1.674E-07  Bos taurus
  4p6z-assembly1_S  TM=8.236E-01  e=1.397E-07  Homo sapiens

InterPro domains:
  IPR011012 Longin-like domain superfamily [SSF64356] (1-139)
  IPR022775 AP complex, mu/sigma subunit [PF01217] (1-135)
  IPR039652 Coatomer subunit zeta [PTHR11043] (4-143)